Protein AF-Q5QPJ3-F1 (afdb_monomer_lite)

InterPro domains:
  IPR000407 Nucleoside phosphatase GDA1/CD39 [PF01150] (155-294)
  IPR000407 Nucleoside phosphatase GDA1/CD39 [PS01238] (171-186)
  IPR000407 Nucleoside phosphatase GDA1/CD39 [PTHR11782] (150-298)

Secondary structure (DSSP, 8-state):
--------TT--EEEEEE--SSS------------------S---SHHHHHHHHHHHHHHHHHHHTSS----------------------TTS-TTS-EEEEEEEEEEETTEEEEEEEEEEE-TTSPPEEEEEEEEEESS-GGGGTT-HHHHHHHHHTSSSB--TTSEEEPPHHHHHHHHHHHHHHHTSTTTSTT--PPPEEEE-SSEEEEEE---SHHHHHHSPTT-EEEEEETTEEEEEEEEEEET-SHHHHHHHHTT--TT-PPPTT--EEETTS-TT-EEEEEETTEEEEEEEPP-

GO terms:
  GO:0005794 Golgi apparatus (C, IDA)

Structure (mmCIF, N/CA/C/O backbone):
data_AF-Q5QPJ3-F1
#
_entry.id   AF-Q5QPJ3-F1
#
loop_
_atom_site.group_PDB
_atom_site.id
_atom_site.type_symbol
_atom_site.label_atom_id
_atom_site.label_alt_id
_atom_site.label_comp_id
_atom_site.label_asym_id
_atom_site.label_entity_id
_atom_site.label_seq_id
_atom_site.pdbx_PDB_ins_code
_atom_site.Cartn_x
_atom_site.Cartn_y
_atom_site.Cartn_z
_atom_site.occupancy
_atom_site.B_iso_or_equiv
_atom_site.auth_seq_id
_atom_site.auth_comp_id
_atom_site.auth_asym_id
_atom_site.auth_atom_id
_atom_site.pdbx_PDB_model_num
ATOM 1 N N . MET A 1 1 ? -17.142 -26.892 12.380 1.00 28.55 1 MET A N 1
ATOM 2 C CA . MET A 1 1 ? -15.729 -26.510 12.623 1.00 28.55 1 MET A CA 1
ATOM 3 C C . MET A 1 1 ? -15.623 -24.992 12.574 1.00 28.55 1 MET A C 1
ATOM 5 O O . MET A 1 1 ? -16.129 -24.413 11.621 1.00 28.55 1 MET A O 1
ATOM 9 N N . LYS A 1 2 ? -15.028 -24.341 13.583 1.00 25.59 2 LYS A N 1
ATOM 10 C CA . LYS A 1 2 ? -14.852 -22.877 13.586 1.00 25.59 2 LYS A CA 1
ATOM 11 C C . LYS A 1 2 ? -13.765 -22.505 12.569 1.00 25.59 2 LYS A C 1
ATOM 13 O O . LYS A 1 2 ? -12.600 -22.818 12.797 1.00 25.59 2 LYS A O 1
ATOM 18 N N . LYS A 1 3 ? -14.133 -21.873 11.448 1.00 26.33 3 LYS A N 1
ATOM 19 C CA . LYS A 1 3 ? -13.151 -21.277 10.528 1.00 26.33 3 LYS A CA 1
ATOM 20 C C . LYS A 1 3 ? -12.493 -20.101 11.251 1.00 26.33 3 LYS A C 1
ATOM 22 O O . LYS A 1 3 ? -13.186 -19.171 11.647 1.00 26.33 3 LYS A O 1
ATOM 27 N N . GLY A 1 4 ? -11.178 -20.163 11.449 1.00 22.69 4 GLY A N 1
ATOM 28 C CA . GLY A 1 4 ? -10.424 -19.047 12.012 1.00 22.69 4 GLY A CA 1
ATOM 29 C C . GLY A 1 4 ? -10.440 -17.879 11.034 1.00 22.69 4 GLY A C 1
ATOM 30 O O . GLY A 1 4 ? -9.836 -17.971 9.966 1.00 22.69 4 GLY A O 1
ATOM 31 N N . ILE A 1 5 ? -11.137 -16.801 11.387 1.00 25.36 5 ILE A N 1
ATOM 32 C CA . ILE A 1 5 ? -11.139 -15.571 10.599 1.00 25.36 5 ILE A CA 1
ATOM 33 C C . ILE A 1 5 ? -9.752 -14.944 10.760 1.00 25.36 5 ILE A C 1
ATOM 35 O O . ILE A 1 5 ? -9.391 -14.454 11.829 1.00 25.36 5 ILE A O 1
ATOM 39 N N . ARG A 1 6 ? -8.934 -15.012 9.707 1.00 27.89 6 ARG A N 1
ATOM 40 C CA . ARG A 1 6 ? -7.647 -14.314 9.655 1.00 27.89 6 ARG A CA 1
ATOM 41 C C . ARG A 1 6 ? -7.933 -12.858 9.286 1.00 27.89 6 ARG A C 1
ATOM 43 O O . ARG A 1 6 ? -8.021 -12.528 8.107 1.00 27.89 6 ARG A O 1
ATOM 50 N N . TYR A 1 7 ? -8.132 -12.025 10.307 1.00 35.50 7 TYR A N 1
ATOM 51 C CA . TYR A 1 7 ? -8.402 -10.588 10.187 1.00 35.50 7 TYR A CA 1
ATOM 52 C C . TYR A 1 7 ? -7.169 -9.822 9.679 1.00 35.50 7 TYR A C 1
ATOM 54 O O . TYR A 1 7 ? -6.486 -9.130 10.425 1.00 35.50 7 TYR A O 1
ATOM 62 N N . GLU A 1 8 ? -6.879 -9.950 8.388 1.00 34.31 8 GLU A N 1
ATOM 63 C CA . GLU A 1 8 ? -5.959 -9.067 7.676 1.00 34.31 8 GLU A CA 1
ATOM 64 C C . GLU A 1 8 ? -6.806 -7.964 7.027 1.00 34.31 8 GLU A C 1
ATOM 66 O O . GLU A 1 8 ? -7.357 -8.124 5.937 1.00 34.31 8 GLU A O 1
ATOM 71 N N . THR A 1 9 ? -6.993 -6.861 7.759 1.00 34.56 9 THR A N 1
ATOM 72 C CA . THR A 1 9 ? -8.007 -5.809 7.521 1.00 34.56 9 THR A CA 1
ATOM 73 C C . THR A 1 9 ? -7.768 -4.936 6.278 1.00 34.56 9 THR A C 1
ATOM 75 O O . THR A 1 9 ? -8.450 -3.934 6.070 1.00 34.56 9 THR A O 1
ATOM 78 N N . SER A 1 10 ? -6.845 -5.337 5.402 1.00 36.88 10 SER A N 1
ATOM 79 C CA . SER A 1 10 ? -6.668 -4.786 4.057 1.00 36.88 10 SER A CA 1
ATOM 80 C C . SER A 1 10 ? -6.069 -5.837 3.113 1.00 36.88 10 SER A C 1
ATOM 82 O O . SER A 1 10 ? -4.911 -5.741 2.714 1.00 36.88 10 SER A O 1
ATOM 84 N N . ARG A 1 11 ? -6.863 -6.844 2.713 1.00 42.09 11 ARG A N 1
ATOM 85 C CA . ARG A 1 11 ? -6.496 -7.777 1.628 1.00 42.09 11 ARG A CA 1
ATOM 86 C C . ARG A 1 11 ? -6.514 -7.080 0.258 1.00 42.09 11 ARG A C 1
ATOM 88 O O . ARG A 1 11 ? -7.378 -7.364 -0.570 1.00 42.09 11 ARG A O 1
ATOM 95 N N . LYS A 1 12 ? -5.559 -6.178 0.007 1.00 44.88 12 LYS A N 1
ATOM 96 C CA . LYS A 1 12 ? -5.298 -5.651 -1.339 1.00 44.88 12 LYS A CA 1
ATOM 97 C C . LYS A 1 12 ? -4.812 -6.804 -2.211 1.00 44.88 12 LYS A C 1
ATOM 99 O O . LYS A 1 12 ? -3.800 -7.434 -1.919 1.00 44.88 12 LYS A O 1
ATOM 104 N N . THR A 1 13 ? -5.548 -7.104 -3.274 1.00 39.06 13 THR A N 1
ATOM 105 C CA . THR A 1 13 ? -5.066 -8.015 -4.322 1.00 39.06 13 THR A CA 1
ATOM 106 C C . THR A 1 13 ? -4.608 -7.159 -5.489 1.00 39.06 13 THR A C 1
ATOM 108 O O . THR A 1 13 ? -5.408 -6.377 -6.011 1.00 39.06 13 THR A O 1
ATOM 111 N N . SER A 1 14 ? -3.339 -7.286 -5.871 1.00 41.09 14 SER A N 1
ATOM 112 C CA . SER A 1 14 ? -2.764 -6.545 -6.994 1.00 41.09 14 SER A CA 1
ATOM 113 C C . SER A 1 14 ? -2.614 -7.458 -8.198 1.00 41.09 14 SER A C 1
ATOM 115 O O . SER A 1 14 ? -2.175 -8.603 -8.067 1.00 41.09 14 SER A O 1
ATOM 117 N N . TYR A 1 15 ? -2.985 -6.936 -9.365 1.00 42.78 15 TYR A N 1
ATOM 118 C CA . TYR A 1 15 ? -3.008 -7.704 -10.605 1.00 42.78 15 TYR A CA 1
ATOM 119 C C . TYR A 1 15 ? -2.220 -6.981 -11.686 1.00 42.78 15 TYR A C 1
ATOM 121 O O . TYR A 1 15 ? -2.656 -5.904 -12.078 1.00 42.78 15 TYR A O 1
ATOM 129 N N . ILE A 1 16 ? -1.096 -7.531 -12.154 1.00 43.94 16 ILE A N 1
ATOM 130 C CA . ILE A 1 16 ? -0.209 -6.854 -13.118 1.00 43.94 16 ILE A CA 1
ATOM 131 C C . ILE A 1 16 ? -0.271 -7.536 -14.487 1.00 43.94 16 ILE A C 1
ATOM 133 O O . ILE A 1 16 ? -0.007 -8.734 -14.607 1.00 43.94 16 ILE A O 1
ATOM 137 N N . PHE A 1 17 ? -0.542 -6.738 -15.520 1.00 39.72 17 PHE A N 1
ATOM 138 C CA . PHE A 1 17 ? -0.530 -7.141 -16.927 1.00 39.72 17 PHE A CA 1
ATOM 139 C C . PHE A 1 17 ? 0.409 -6.265 -17.734 1.00 39.72 17 PHE A C 1
ATOM 141 O O . PHE A 1 17 ? 0.575 -5.085 -17.429 1.00 39.72 17 PHE A O 1
ATOM 148 N N . GLN A 1 18 ? 0.935 -6.820 -18.819 1.00 36.38 18 GLN A N 1
ATOM 149 C CA . GLN A 1 18 ? 1.613 -6.064 -19.867 1.00 36.38 18 GLN A CA 1
ATOM 150 C C . GLN A 1 18 ? 0.909 -6.336 -21.205 1.00 36.38 18 GLN A C 1
ATOM 152 O O . GLN A 1 18 ? 0.266 -7.374 -21.373 1.00 36.38 18 GLN A O 1
ATOM 157 N N . GLN A 1 19 ? 1.005 -5.426 -22.172 1.00 30.09 19 GLN A N 1
ATOM 158 C CA . GLN A 1 19 ? 0.588 -5.717 -23.549 1.00 30.09 19 GLN A CA 1
ATOM 159 C C . GLN A 1 19 ? 1.823 -6.091 -24.390 1.00 30.09 19 GLN A C 1
ATOM 161 O O . GLN A 1 19 ? 2.829 -5.382 -24.308 1.00 30.09 19 GLN A O 1
ATOM 166 N N . PRO A 1 20 ? 1.809 -7.193 -25.167 1.00 31.84 20 PRO A N 1
ATOM 167 C CA . PRO A 1 20 ? 2.965 -7.591 -25.963 1.00 31.84 20 PRO A CA 1
ATOM 168 C C . PRO A 1 20 ? 3.043 -6.792 -27.273 1.00 31.84 20 PRO A C 1
ATOM 170 O O . PRO A 1 20 ? 2.119 -6.825 -28.079 1.00 31.84 20 PRO A O 1
ATOM 173 N N . GLN A 1 21 ? 4.180 -6.133 -27.510 1.00 34.22 21 GLN A N 1
ATOM 174 C CA . GLN A 1 21 ? 4.561 -5.505 -28.789 1.00 34.22 21 GLN A CA 1
ATOM 175 C C . GLN A 1 21 ? 5.997 -5.929 -29.185 1.00 34.22 21 GLN A C 1
ATOM 177 O O . GLN A 1 21 ? 6.816 -5.104 -29.568 1.00 34.22 21 GLN A O 1
ATOM 182 N N . HIS A 1 22 ? 6.268 -7.242 -29.076 1.00 30.05 22 HIS A N 1
ATOM 183 C CA . HIS A 1 22 ? 7.507 -8.006 -29.366 1.00 30.05 22 HIS A CA 1
ATOM 184 C C . HIS A 1 22 ? 8.416 -8.392 -28.176 1.00 30.05 22 HIS A C 1
ATOM 186 O O . HIS A 1 22 ? 8.927 -7.556 -27.441 1.00 30.05 22 HIS A O 1
ATOM 192 N N . GLY A 1 23 ? 8.726 -9.697 -28.098 1.00 31.27 23 GLY A N 1
ATOM 193 C CA . GLY A 1 23 ? 9.858 -10.264 -27.346 1.00 31.27 23 GLY A CA 1
ATOM 194 C C . GLY A 1 23 ? 9.661 -10.453 -25.825 1.00 31.27 23 GLY A C 1
ATOM 195 O O . GLY A 1 23 ? 9.056 -9.613 -25.161 1.00 31.27 23 GLY A O 1
ATOM 196 N N . PRO A 1 24 ? 10.191 -11.538 -25.220 1.00 26.45 24 PRO A N 1
ATOM 197 C CA . PRO A 1 24 ? 10.082 -11.774 -23.780 1.00 26.45 24 PRO A CA 1
ATOM 198 C C . PRO A 1 24 ? 11.148 -10.996 -22.986 1.00 26.45 24 PRO A C 1
ATOM 200 O O . PRO A 1 24 ? 12.204 -11.531 -22.643 1.00 26.45 24 PRO A O 1
ATOM 203 N N . TRP A 1 25 ? 10.864 -9.743 -22.621 1.00 34.91 25 TRP A N 1
ATOM 204 C CA . TRP A 1 25 ? 11.728 -8.973 -21.717 1.00 34.91 25 TRP A CA 1
ATOM 205 C C . TRP A 1 25 ? 11.334 -9.141 -20.247 1.00 34.91 25 TRP A C 1
ATOM 207 O O . TRP A 1 25 ? 10.369 -8.556 -19.760 1.00 34.91 25 TRP A O 1
ATOM 217 N N . GLN A 1 26 ? 12.139 -9.901 -19.496 1.00 29.08 26 GLN A N 1
ATOM 218 C CA . GLN A 1 26 ? 11.985 -10.017 -18.045 1.00 29.08 26 GLN A CA 1
ATOM 219 C C . GLN A 1 26 ? 12.433 -8.746 -17.303 1.00 29.08 26 GLN A C 1
ATOM 221 O O . GLN A 1 26 ? 13.481 -8.737 -16.652 1.00 29.08 26 GLN A O 1
ATOM 226 N N . THR A 1 27 ? 11.565 -7.736 -17.227 1.00 36.12 27 THR A N 1
ATOM 227 C CA . THR A 1 27 ? 11.587 -6.770 -16.106 1.00 36.12 27 THR A CA 1
ATOM 228 C C . THR A 1 27 ? 10.942 -7.401 -14.860 1.00 36.12 27 THR A C 1
ATOM 230 O O . THR A 1 27 ? 10.118 -6.800 -14.178 1.00 36.12 27 THR A O 1
ATOM 233 N N . ARG A 1 28 ? 11.283 -8.665 -14.565 1.00 34.31 28 ARG A N 1
ATOM 234 C CA . ARG A 1 28 ? 10.755 -9.387 -13.403 1.00 34.31 28 ARG A CA 1
ATOM 235 C C . ARG A 1 28 ? 11.351 -8.753 -12.150 1.00 34.31 28 ARG A C 1
ATOM 237 O O . ARG A 1 28 ? 12.555 -8.900 -11.920 1.00 34.31 28 ARG A O 1
ATOM 244 N N . MET A 1 29 ? 10.514 -8.111 -11.331 1.00 37.91 29 MET A N 1
ATOM 245 C CA . MET A 1 29 ? 10.867 -7.738 -9.960 1.00 37.91 29 MET A CA 1
ATOM 246 C C . MET A 1 29 ? 11.206 -9.011 -9.181 1.00 37.91 29 MET A C 1
ATOM 248 O O . MET A 1 29 ? 10.343 -9.696 -8.643 1.00 37.91 29 MET A O 1
ATOM 252 N N . ARG A 1 30 ? 12.490 -9.371 -9.161 1.00 39.78 30 ARG A N 1
ATOM 253 C CA . ARG A 1 30 ? 12.986 -10.505 -8.386 1.00 39.78 30 ARG A CA 1
ATOM 254 C C . ARG A 1 30 ? 13.315 -10.024 -6.982 1.00 39.78 30 ARG A C 1
ATOM 256 O O . ARG A 1 30 ? 14.397 -9.488 -6.751 1.00 39.78 30 ARG A O 1
ATOM 263 N N . LYS A 1 31 ? 12.376 -10.250 -6.059 1.00 38.69 31 LYS A N 1
ATOM 264 C CA . LYS A 1 31 ? 12.645 -10.273 -4.618 1.00 38.69 31 LYS A CA 1
ATOM 265 C C . LYS A 1 31 ? 13.717 -11.337 -4.381 1.00 38.69 31 LYS A C 1
ATOM 267 O O . LYS A 1 31 ? 13.506 -12.509 -4.694 1.00 38.69 31 LYS A O 1
ATOM 272 N N . ILE A 1 32 ? 14.897 -10.926 -3.922 1.00 42.78 32 ILE A N 1
ATOM 273 C CA . ILE A 1 32 ? 15.991 -11.868 -3.658 1.00 42.78 32 ILE A CA 1
ATOM 274 C C . ILE A 1 32 ? 15.666 -12.563 -2.334 1.00 42.78 32 ILE A C 1
ATOM 276 O O . ILE A 1 32 ? 15.700 -11.940 -1.276 1.00 42.78 32 ILE A O 1
ATOM 280 N N . SER A 1 33 ? 15.292 -13.842 -2.403 1.00 29.91 33 SER A N 1
ATOM 281 C CA . SER A 1 33 ? 14.897 -14.617 -1.226 1.00 29.91 33 SER A CA 1
ATOM 282 C C . SER A 1 33 ? 16.107 -14.941 -0.347 1.00 29.91 33 SER A C 1
ATOM 284 O O . SER A 1 33 ? 16.934 -15.775 -0.711 1.00 29.91 33 SER A O 1
ATOM 286 N N . ASN A 1 34 ? 16.178 -14.331 0.837 1.00 37.31 34 ASN A N 1
ATOM 287 C CA . ASN A 1 34 ? 17.165 -14.656 1.869 1.00 37.31 34 ASN A CA 1
ATOM 288 C C . ASN A 1 34 ? 16.650 -15.769 2.799 1.00 37.31 34 ASN A C 1
ATOM 290 O O . ASN A 1 34 ? 16.397 -15.546 3.982 1.00 37.31 34 ASN A O 1
ATOM 294 N N . HIS A 1 35 ? 16.540 -16.992 2.276 1.00 36.25 35 HIS A N 1
ATOM 295 C CA . HIS A 1 35 ? 16.453 -18.195 3.108 1.00 36.25 35 HIS A CA 1
ATOM 296 C C . HIS A 1 35 ? 17.823 -18.874 3.159 1.00 36.25 35 HIS A C 1
ATOM 298 O O . HIS A 1 35 ? 18.210 -19.590 2.242 1.00 36.25 35 HIS A O 1
ATOM 304 N N . GLY A 1 36 ? 18.563 -18.631 4.244 1.00 30.77 36 GLY A N 1
ATOM 305 C CA . GLY A 1 36 ? 19.912 -19.162 4.425 1.00 30.77 36 GLY A CA 1
ATOM 306 C C . GLY A 1 36 ? 20.384 -19.094 5.874 1.00 30.77 36 GLY A C 1
ATOM 307 O O . GLY A 1 36 ? 21.181 -18.231 6.228 1.00 30.77 36 GLY A O 1
ATOM 308 N N . SER A 1 37 ? 19.927 -20.028 6.714 1.00 32.34 37 SER A N 1
ATOM 309 C CA . SER A 1 37 ? 20.599 -20.301 7.991 1.00 32.34 37 SER A CA 1
ATOM 310 C C . SER A 1 37 ? 21.857 -21.127 7.708 1.00 32.34 37 SER A C 1
ATOM 312 O O . SER A 1 37 ? 21.818 -22.355 7.653 1.00 32.34 37 SER A O 1
ATOM 314 N N . LEU A 1 38 ? 22.979 -20.445 7.468 1.00 32.50 38 LEU A N 1
ATOM 315 C CA . LEU A 1 38 ? 24.275 -21.084 7.240 1.00 32.50 38 LEU A CA 1
ATOM 316 C C . LEU A 1 38 ? 24.863 -21.597 8.563 1.00 32.50 38 LEU A C 1
ATOM 318 O O . LEU A 1 38 ? 25.651 -20.923 9.225 1.00 32.50 38 LEU A O 1
ATOM 322 N N . ARG A 1 39 ? 24.509 -22.832 8.935 1.00 40.88 39 ARG A N 1
ATOM 323 C CA . ARG A 1 39 ? 25.273 -23.608 9.923 1.00 40.88 39 ARG A CA 1
ATOM 324 C C . ARG A 1 39 ? 26.558 -24.122 9.270 1.00 40.88 39 ARG A C 1
ATOM 326 O O . ARG A 1 39 ? 26.571 -25.197 8.679 1.00 40.88 39 ARG A O 1
ATOM 333 N N . VAL A 1 40 ? 27.640 -23.354 9.377 1.00 36.47 40 VAL A N 1
ATOM 334 C CA . VAL A 1 40 ? 28.967 -23.781 8.910 1.00 36.47 40 VAL A CA 1
ATOM 335 C C . VAL A 1 40 ? 29.563 -24.778 9.908 1.00 36.47 40 VAL A C 1
ATOM 337 O O . VAL A 1 40 ? 29.968 -24.405 11.009 1.00 36.47 40 VAL A O 1
ATOM 340 N N . ALA A 1 41 ? 29.630 -26.053 9.523 1.00 35.22 41 ALA A N 1
ATOM 341 C CA . ALA A 1 41 ? 30.375 -27.064 10.267 1.00 35.22 41 ALA A CA 1
ATOM 342 C C . ALA A 1 41 ? 31.890 -26.817 10.126 1.00 35.22 41 ALA A C 1
ATOM 344 O O . ALA A 1 41 ? 32.409 -26.687 9.018 1.00 35.22 41 ALA A O 1
ATOM 345 N N . LYS A 1 42 ? 32.614 -26.759 11.251 1.00 48.16 42 LYS A N 1
ATOM 346 C CA . LYS A 1 42 ? 34.061 -26.476 11.298 1.00 48.16 42 LYS A CA 1
ATOM 347 C C . LYS A 1 42 ? 34.931 -27.694 10.925 1.00 48.16 42 LYS A C 1
ATOM 349 O O . LYS A 1 42 ? 35.716 -28.143 11.751 1.00 48.16 42 LYS A O 1
ATOM 354 N N . VAL A 1 43 ? 34.843 -28.211 9.696 1.00 52.81 43 VAL A N 1
ATOM 355 C CA . VAL A 1 43 ? 35.842 -29.159 9.151 1.00 52.81 43 VAL A CA 1
ATOM 356 C C . VAL A 1 43 ? 36.027 -28.942 7.642 1.00 52.81 43 VAL A C 1
ATOM 358 O O . VAL A 1 43 ? 35.213 -29.436 6.873 1.00 52.81 43 VAL A O 1
ATOM 361 N N . ALA A 1 44 ? 37.080 -28.205 7.245 1.00 51.09 44 ALA A N 1
ATOM 362 C CA . ALA A 1 44 ? 37.798 -28.261 5.945 1.00 51.09 44 ALA A CA 1
ATOM 363 C C . ALA A 1 44 ? 38.579 -26.951 5.659 1.00 51.09 44 ALA A C 1
ATOM 365 O O . ALA A 1 44 ? 38.239 -26.212 4.738 1.00 51.09 44 ALA A O 1
ATOM 366 N N . TYR A 1 45 ? 39.631 -26.641 6.433 1.00 49.53 45 TYR A N 1
ATOM 367 C CA . TYR A 1 45 ? 40.447 -25.421 6.229 1.00 49.53 45 TYR A CA 1
ATOM 368 C C . TYR A 1 45 ? 41.930 -25.594 5.798 1.00 49.53 45 TYR A C 1
ATOM 370 O O . TYR A 1 45 ? 42.679 -24.630 5.920 1.00 49.53 45 TYR A O 1
ATOM 378 N N . PRO A 1 46 ? 42.396 -26.741 5.247 1.00 49.88 46 PRO A N 1
ATOM 379 C CA . PRO A 1 46 ? 43.682 -26.748 4.527 1.00 49.88 46 PRO A CA 1
ATOM 380 C C . PRO A 1 46 ? 43.581 -26.993 3.007 1.00 49.88 46 PRO A C 1
ATOM 382 O O . PRO A 1 46 ? 44.478 -26.588 2.277 1.00 49.88 46 PRO A O 1
ATOM 385 N N . LEU A 1 47 ? 42.504 -27.601 2.490 1.00 53.25 47 LEU A N 1
ATOM 386 C CA . LEU A 1 47 ? 4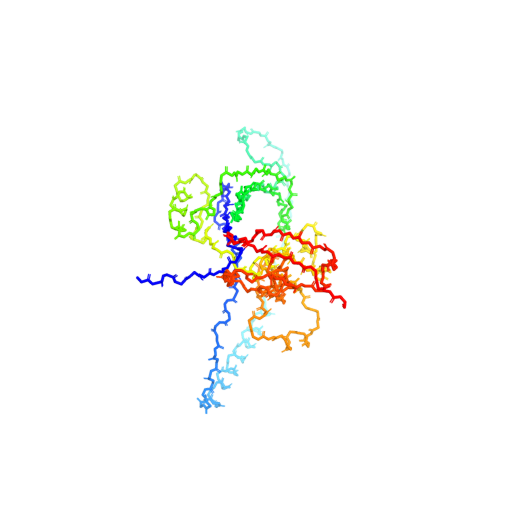2.444 -28.021 1.074 1.00 53.25 47 LEU A CA 1
ATOM 387 C C . LEU A 1 47 ? 42.049 -26.904 0.087 1.00 53.25 47 LEU A C 1
ATOM 389 O O . LEU A 1 47 ? 42.561 -26.861 -1.030 1.00 53.25 47 LEU A O 1
ATOM 393 N N . GLY A 1 48 ? 41.171 -25.974 0.481 1.00 53.44 48 GLY A N 1
ATOM 394 C CA . GLY A 1 48 ? 40.684 -24.919 -0.423 1.00 53.44 48 GLY A CA 1
ATOM 395 C C . GLY A 1 48 ? 41.740 -23.874 -0.808 1.00 53.44 48 GLY A C 1
ATOM 396 O O . GLY A 1 48 ? 41.689 -23.310 -1.901 1.00 53.44 48 GLY A O 1
ATOM 397 N N . LEU A 1 49 ? 42.725 -23.638 0.064 1.00 58.12 49 LEU A N 1
ATOM 398 C CA . LEU A 1 49 ? 43.723 -22.580 -0.117 1.00 58.12 49 LEU A CA 1
ATOM 399 C C . LEU A 1 49 ? 44.742 -22.947 -1.215 1.00 58.12 49 LEU A C 1
ATOM 401 O O . LEU A 1 49 ? 45.094 -22.102 -2.036 1.00 58.12 49 LEU A O 1
ATOM 405 N N . CYS A 1 50 ? 45.120 -24.225 -1.316 1.00 59.91 50 CYS A N 1
ATOM 406 C CA . CYS A 1 50 ? 45.985 -24.733 -2.386 1.00 59.91 50 CYS A CA 1
ATOM 407 C C . CYS A 1 50 ? 45.329 -24.632 -3.775 1.00 59.91 50 CYS A C 1
ATOM 409 O O . CYS A 1 50 ? 45.987 -24.232 -4.736 1.00 59.91 50 CYS A O 1
ATOM 411 N N . VAL A 1 51 ? 44.028 -24.935 -3.882 1.00 71.75 51 VAL A N 1
ATOM 412 C CA . VAL A 1 51 ? 43.271 -24.826 -5.145 1.00 71.75 51 VAL A CA 1
ATOM 413 C C . VAL A 1 51 ? 43.160 -23.364 -5.592 1.00 71.75 51 VAL A C 1
ATOM 415 O O . VAL A 1 51 ? 43.401 -23.058 -6.760 1.00 71.75 51 VAL A O 1
ATOM 418 N N . GLY A 1 52 ? 42.871 -22.445 -4.662 1.00 70.50 52 GLY A N 1
ATOM 419 C CA . GLY A 1 52 ? 42.806 -21.009 -4.949 1.00 70.50 52 GLY A CA 1
ATOM 420 C C . GLY A 1 52 ? 44.127 -20.438 -5.480 1.00 70.50 52 GLY A C 1
ATOM 421 O O . GLY A 1 52 ? 44.126 -19.711 -6.474 1.00 70.50 52 GLY A O 1
ATOM 422 N N . VAL A 1 53 ? 45.262 -20.820 -4.881 1.00 77.25 53 VAL A N 1
ATOM 423 C CA . VAL A 1 53 ? 46.594 -20.392 -5.345 1.00 77.25 53 VAL A CA 1
ATOM 424 C C . VAL A 1 53 ? 46.915 -20.952 -6.736 1.00 77.25 53 VAL A C 1
ATOM 426 O O . VAL A 1 53 ? 47.414 -20.209 -7.580 1.00 77.25 53 VAL A O 1
ATOM 429 N N . PHE A 1 54 ? 46.580 -22.215 -7.027 1.00 78.94 54 PHE A N 1
ATOM 430 C CA . PHE A 1 54 ? 46.792 -22.792 -8.362 1.00 78.94 54 PHE A CA 1
ATOM 431 C C . PHE A 1 54 ? 45.991 -22.070 -9.454 1.00 78.94 54 PHE A C 1
ATOM 433 O O . PHE A 1 54 ? 46.551 -21.740 -10.501 1.00 78.94 54 PHE A O 1
ATOM 440 N N . ILE A 1 55 ? 44.713 -21.763 -9.201 1.00 77.94 55 ILE A N 1
ATOM 441 C CA . ILE A 1 55 ? 43.869 -21.005 -10.139 1.00 77.94 55 ILE A CA 1
ATOM 442 C C . ILE A 1 55 ? 44.423 -19.585 -10.339 1.00 77.94 55 ILE A C 1
ATOM 444 O O . ILE A 1 55 ? 44.506 -19.113 -11.473 1.00 77.94 55 ILE A O 1
ATOM 448 N N . TYR A 1 56 ? 44.873 -18.920 -9.271 1.00 76.31 56 TYR A N 1
ATOM 449 C CA . TYR A 1 56 ? 45.447 -17.573 -9.347 1.00 76.31 56 TYR A CA 1
ATOM 450 C C . TYR A 1 56 ? 46.774 -17.527 -10.131 1.00 76.31 56 TYR A C 1
ATOM 452 O O . TYR A 1 56 ? 46.979 -16.644 -10.965 1.00 76.31 56 TYR A O 1
ATOM 460 N N . VAL A 1 57 ? 47.659 -18.511 -9.938 1.00 79.12 57 VAL A N 1
ATOM 461 C CA . VAL A 1 57 ? 48.915 -18.625 -10.702 1.00 79.12 57 VAL A CA 1
ATOM 462 C C . VAL A 1 57 ? 48.647 -18.966 -12.173 1.00 79.12 57 VAL A C 1
ATOM 464 O O . VAL A 1 57 ? 49.303 -18.405 -13.055 1.00 79.12 57 VAL A O 1
ATOM 467 N N . ALA A 1 58 ? 47.667 -19.828 -12.462 1.00 75.25 58 ALA A N 1
ATOM 468 C CA . ALA A 1 58 ? 47.236 -20.113 -13.831 1.00 75.25 58 ALA A CA 1
ATOM 469 C C . ALA A 1 58 ? 46.669 -18.857 -14.520 1.00 75.25 58 ALA A C 1
ATOM 471 O O . ALA A 1 58 ? 47.056 -18.555 -15.647 1.00 75.25 58 ALA A O 1
ATOM 472 N N . TYR A 1 59 ? 45.841 -18.077 -13.818 1.00 77.50 59 TYR A N 1
ATOM 473 C CA . TYR A 1 59 ? 45.298 -16.802 -14.293 1.00 77.50 59 TYR A CA 1
ATOM 474 C C . TYR A 1 59 ? 46.399 -15.776 -14.618 1.00 77.50 59 TYR A C 1
ATOM 476 O O . TYR A 1 59 ? 46.382 -15.179 -15.694 1.00 77.50 59 TYR A O 1
ATOM 484 N N . ILE A 1 60 ? 47.408 -15.619 -13.748 1.00 76.88 60 ILE A N 1
ATOM 485 C CA . ILE A 1 60 ? 48.553 -14.726 -14.011 1.00 76.88 60 ILE A CA 1
ATOM 486 C C . ILE A 1 60 ? 49.369 -15.194 -15.226 1.00 76.88 60 ILE A C 1
ATOM 488 O O . ILE A 1 60 ? 49.772 -14.362 -16.042 1.00 76.88 60 ILE A O 1
ATOM 492 N N . LYS A 1 61 ? 49.609 -16.505 -15.380 1.00 65.94 61 LYS A N 1
ATOM 493 C CA . LYS A 1 61 ? 50.313 -17.039 -16.560 1.00 65.94 61 LYS A CA 1
ATOM 494 C C . LYS A 1 61 ? 49.512 -16.833 -17.849 1.00 65.94 61 LYS A C 1
ATOM 496 O O . LYS A 1 61 ? 50.099 -16.428 -18.847 1.00 65.94 61 LYS A O 1
ATOM 501 N N . TRP A 1 62 ? 48.196 -17.040 -17.812 1.00 63.12 62 TRP A N 1
ATOM 502 C CA . TRP A 1 62 ? 47.300 -16.804 -18.947 1.00 63.12 62 TRP A CA 1
ATOM 503 C C . TRP A 1 62 ? 47.313 -15.331 -19.378 1.00 63.12 62 TRP A C 1
ATOM 505 O O . TRP A 1 62 ? 47.609 -15.028 -20.531 1.00 63.12 62 TRP A O 1
ATOM 515 N N . HIS A 1 63 ? 47.112 -14.398 -18.442 1.00 56.03 63 HIS A N 1
ATOM 516 C CA . HIS A 1 63 ? 47.066 -12.967 -18.760 1.00 56.03 63 HIS A CA 1
ATOM 517 C C . HIS A 1 63 ? 48.422 -12.339 -19.113 1.00 56.03 63 HIS A C 1
ATOM 519 O O . HIS A 1 63 ? 48.442 -11.304 -19.778 1.00 56.03 63 HIS A O 1
ATOM 525 N N . ARG A 1 64 ? 49.557 -12.955 -18.750 1.00 48.97 64 ARG A N 1
ATOM 526 C CA . ARG A 1 64 ? 50.873 -12.550 -19.283 1.00 48.97 64 ARG A CA 1
ATOM 527 C C . ARG A 1 64 ? 51.151 -13.063 -20.700 1.00 48.97 64 ARG A C 1
ATOM 529 O O . ARG A 1 64 ? 51.995 -12.482 -21.371 1.00 48.97 64 ARG A O 1
ATOM 536 N N . ALA A 1 65 ? 50.448 -14.094 -21.173 1.00 48.44 65 ALA A N 1
ATOM 537 C CA . ALA A 1 65 ? 50.632 -14.644 -22.520 1.00 48.44 65 ALA A CA 1
ATOM 538 C C . ALA A 1 65 ? 49.836 -13.899 -23.614 1.00 48.44 65 ALA A C 1
ATOM 540 O O . ALA A 1 65 ? 50.120 -14.068 -24.795 1.00 48.44 65 ALA A O 1
ATOM 541 N N . THR A 1 66 ? 48.856 -13.061 -23.252 1.00 48.38 66 THR A N 1
ATOM 542 C CA . THR A 1 66 ? 47.968 -12.362 -24.212 1.00 48.38 66 THR A CA 1
ATOM 543 C C . THR A 1 66 ? 48.397 -10.919 -24.533 1.00 48.38 66 THR A C 1
ATOM 545 O O . THR A 1 66 ? 47.647 -10.176 -25.157 1.00 48.38 66 THR A O 1
ATOM 548 N N . ALA A 1 67 ? 49.591 -10.491 -24.109 1.00 40.31 67 ALA A N 1
ATOM 549 C CA . ALA A 1 67 ? 50.042 -9.094 -24.187 1.00 40.31 67 ALA A CA 1
ATOM 550 C C . ALA A 1 67 ? 51.027 -8.795 -25.342 1.00 40.31 67 ALA A C 1
ATOM 552 O O . ALA A 1 67 ? 51.726 -7.784 -25.303 1.00 40.31 67 ALA A O 1
ATOM 553 N N . THR A 1 68 ? 51.135 -9.665 -26.356 1.00 39.62 68 THR A N 1
ATOM 554 C CA . THR A 1 68 ? 52.179 -9.552 -27.403 1.00 39.62 68 THR A CA 1
ATOM 555 C C . THR A 1 68 ? 51.678 -9.847 -28.825 1.00 39.62 68 THR A C 1
ATOM 557 O O . THR A 1 68 ? 52.367 -10.485 -29.612 1.00 39.62 68 THR A O 1
ATOM 560 N N . GLN A 1 69 ? 50.487 -9.357 -29.185 1.00 36.66 69 GLN A N 1
ATOM 561 C CA . GLN A 1 69 ? 50.023 -9.299 -30.584 1.00 36.66 69 GLN A CA 1
ATOM 562 C C . GLN A 1 69 ? 49.194 -8.028 -30.842 1.00 36.66 69 GLN A C 1
ATOM 564 O O . GLN A 1 69 ? 47.970 -8.056 -30.922 1.00 36.66 69 GLN A O 1
ATOM 569 N N . ALA A 1 70 ? 49.884 -6.889 -30.946 1.00 37.88 70 ALA A N 1
ATOM 570 C CA . ALA A 1 70 ? 49.291 -5.609 -31.344 1.00 37.88 70 ALA A CA 1
ATOM 571 C C . ALA A 1 70 ? 50.334 -4.668 -31.984 1.00 37.88 70 ALA A C 1
ATOM 573 O O . ALA A 1 70 ? 50.519 -3.549 -31.517 1.00 37.88 70 ALA A O 1
ATOM 574 N N . PHE A 1 71 ? 51.047 -5.117 -33.026 1.00 28.20 71 PHE A N 1
ATOM 575 C CA . PHE A 1 71 ? 51.934 -4.259 -33.832 1.00 28.20 71 PHE A CA 1
ATOM 576 C C . PHE A 1 71 ? 52.089 -4.796 -35.269 1.00 28.20 71 PHE A C 1
ATOM 578 O O . PHE A 1 71 ? 52.414 -5.969 -35.431 1.00 28.20 71 PHE A O 1
ATOM 585 N N . PHE A 1 72 ? 51.913 -3.909 -36.270 1.00 26.19 72 PHE A N 1
ATOM 586 C CA . PHE A 1 72 ? 51.915 -4.156 -37.737 1.00 26.19 72 PHE A CA 1
ATOM 587 C C . PHE A 1 72 ? 50.759 -5.076 -38.230 1.00 26.19 72 PHE A C 1
ATOM 589 O O . PHE A 1 72 ? 50.430 -6.048 -37.567 1.00 26.19 72 PHE A O 1
ATOM 596 N N . SER A 1 73 ? 50.059 -4.889 -39.364 1.00 26.11 73 SER A N 1
ATOM 597 C CA . SER A 1 73 ? 50.126 -3.959 -40.520 1.00 26.11 73 SER A CA 1
ATOM 598 C C . SER A 1 73 ? 48.813 -4.123 -41.366 1.00 26.11 73 SER A C 1
ATOM 600 O O . SER A 1 73 ? 48.138 -5.128 -41.169 1.00 26.11 73 SER A O 1
ATOM 602 N N . ILE A 1 74 ? 48.344 -3.287 -42.320 1.00 29.81 74 ILE A N 1
ATOM 603 C CA . ILE A 1 74 ? 48.844 -2.034 -42.939 1.00 29.81 74 ILE A CA 1
ATOM 604 C C . ILE A 1 74 ? 47.670 -1.135 -43.489 1.00 29.81 74 ILE A C 1
ATOM 606 O O . ILE A 1 74 ? 46.652 -0.992 -42.823 1.00 29.81 74 ILE A O 1
ATOM 610 N N . THR A 1 75 ? 47.818 -0.482 -44.654 1.00 26.98 75 THR A N 1
ATOM 611 C CA . THR A 1 75 ? 46.918 0.452 -45.401 1.00 26.98 75 THR A CA 1
ATOM 612 C C . THR A 1 75 ? 45.684 -0.213 -46.079 1.00 26.98 75 THR A C 1
ATOM 614 O O . THR A 1 75 ? 45.641 -1.432 -46.179 1.00 26.98 75 THR A O 1
ATOM 617 N N . ARG A 1 76 ? 44.634 0.473 -46.592 1.00 28.16 76 ARG A N 1
ATOM 618 C CA . ARG A 1 76 ? 44.578 1.630 -47.534 1.00 28.16 76 ARG A CA 1
ATOM 619 C C . ARG A 1 76 ? 43.156 2.249 -47.617 1.00 28.16 76 ARG A C 1
ATOM 621 O O . ARG A 1 76 ? 42.190 1.610 -47.223 1.00 28.16 76 ARG A O 1
ATOM 628 N N . ALA A 1 77 ? 43.028 3.477 -48.138 1.00 26.53 77 ALA A N 1
ATOM 629 C CA . ALA A 1 77 ? 41.790 4.281 -48.142 1.00 26.53 77 ALA A CA 1
ATOM 630 C C . ALA A 1 77 ? 41.086 4.428 -49.519 1.00 26.53 77 ALA A C 1
ATOM 632 O O . ALA A 1 77 ? 41.657 4.050 -50.544 1.00 26.53 77 ALA A O 1
ATOM 633 N N . ALA A 1 78 ? 39.934 5.132 -49.496 1.00 29.53 78 ALA A N 1
ATOM 634 C CA . ALA A 1 78 ? 39.205 5.826 -50.589 1.00 29.53 78 ALA A CA 1
ATOM 635 C C . ALA A 1 78 ? 37.883 5.146 -51.090 1.00 29.53 78 ALA A C 1
ATOM 637 O O . ALA A 1 78 ? 37.577 4.044 -50.643 1.00 29.53 78 ALA A O 1
ATOM 638 N N . PRO A 1 79 ? 36.982 5.849 -51.825 1.00 38.91 79 PRO A N 1
ATOM 639 C CA . PRO A 1 79 ? 35.745 6.352 -51.199 1.00 38.91 79 PRO A CA 1
ATOM 640 C C . PRO A 1 79 ? 34.447 6.096 -52.007 1.00 38.91 79 PRO A C 1
ATOM 642 O O . PRO A 1 79 ? 34.488 5.700 -53.168 1.00 38.91 79 PRO A O 1
ATOM 645 N N . GLY A 1 80 ? 33.275 6.424 -51.443 1.00 27.50 80 GLY A N 1
ATOM 646 C CA . GLY A 1 80 ? 32.042 6.511 -52.240 1.00 27.50 80 GLY A CA 1
ATOM 647 C C . GLY A 1 80 ? 30.742 6.612 -51.444 1.00 27.50 80 GLY A C 1
ATOM 648 O O . GLY A 1 80 ? 30.245 5.613 -50.937 1.00 27.50 80 GLY A O 1
ATOM 649 N N . ALA A 1 81 ? 30.140 7.802 -51.407 1.00 29.95 81 ALA A N 1
ATOM 650 C CA . ALA A 1 81 ? 28.731 7.964 -51.053 1.00 29.95 81 ALA A CA 1
ATOM 651 C C . ALA A 1 81 ? 27.870 7.898 -52.325 1.00 29.95 81 ALA A C 1
ATOM 653 O O . ALA A 1 81 ? 28.206 8.546 -53.319 1.00 29.95 81 ALA A O 1
ATOM 654 N N . ARG A 1 82 ? 26.732 7.191 -52.292 1.00 26.20 82 ARG A N 1
ATOM 655 C CA . ARG A 1 82 ? 25.631 7.419 -53.242 1.00 26.20 82 ARG A CA 1
ATOM 656 C C . ARG A 1 82 ? 24.262 7.157 -52.619 1.00 26.20 82 ARG A C 1
ATOM 658 O O . ARG A 1 82 ? 24.100 6.314 -51.745 1.00 26.20 82 ARG A O 1
ATOM 665 N N . TRP A 1 83 ? 23.316 7.964 -53.079 1.00 24.36 83 TRP A N 1
ATOM 666 C CA . TRP A 1 83 ? 21.947 8.117 -52.595 1.00 24.36 83 TRP A CA 1
ATOM 667 C C . TRP A 1 83 ? 21.010 7.064 -53.204 1.00 24.36 83 TRP A C 1
ATOM 669 O O . TRP A 1 83 ? 21.228 6.648 -54.341 1.00 24.36 83 TRP A O 1
ATOM 679 N N . GLY A 1 84 ? 19.948 6.676 -52.490 1.00 26.69 84 GLY A N 1
ATOM 680 C CA . GLY A 1 84 ? 18.966 5.713 -53.002 1.00 26.69 84 GLY A CA 1
ATOM 681 C C . GLY A 1 84 ? 17.920 5.258 -51.980 1.00 26.69 84 GLY A C 1
ATOM 682 O O . GLY A 1 84 ? 17.928 4.102 -51.571 1.00 26.69 84 GLY A O 1
ATOM 683 N N . GLN A 1 85 ? 17.008 6.148 -51.576 1.00 29.28 85 GLN A N 1
ATOM 684 C CA . GLN A 1 85 ? 15.759 5.743 -50.917 1.00 29.28 85 GLN A CA 1
ATOM 685 C C . GLN A 1 85 ? 14.648 5.567 -51.962 1.00 29.28 85 GLN A C 1
ATOM 687 O O . GLN A 1 85 ? 14.434 6.476 -52.755 1.00 29.28 85 GLN A O 1
ATOM 692 N N . GLN A 1 86 ? 13.911 4.453 -51.909 1.00 31.78 86 GLN A N 1
ATOM 693 C CA . GLN A 1 86 ? 12.486 4.406 -51.524 1.00 31.78 86 GLN A CA 1
ATOM 694 C C . GLN A 1 86 ? 11.855 3.060 -51.918 1.00 31.78 86 GLN A C 1
ATOM 696 O O . GLN A 1 86 ? 11.758 2.714 -53.090 1.00 31.78 86 GLN A O 1
ATOM 701 N N . ALA A 1 87 ? 11.351 2.342 -50.916 1.00 28.59 87 ALA A N 1
ATOM 702 C CA . ALA A 1 87 ? 10.328 1.313 -51.060 1.00 28.59 87 ALA A CA 1
ATOM 703 C C . ALA A 1 87 ? 9.388 1.432 -49.848 1.00 28.59 87 ALA A C 1
ATOM 705 O O . ALA A 1 87 ? 9.846 1.672 -48.731 1.00 28.59 87 ALA A O 1
ATOM 706 N N . HIS A 1 88 ? 8.078 1.353 -50.077 1.00 39.16 88 HIS A N 1
ATOM 707 C CA . HIS A 1 88 ? 7.055 1.645 -49.067 1.00 39.16 88 HIS A CA 1
ATOM 708 C C . HIS A 1 88 ? 6.748 0.462 -48.129 1.00 39.16 88 HIS A C 1
ATOM 710 O O . HIS A 1 88 ? 6.864 -0.690 -48.543 1.00 39.16 88 HIS A O 1
ATOM 716 N N . SER A 1 89 ? 6.170 0.796 -46.958 1.00 30.36 89 SER A N 1
ATOM 717 C CA . SER A 1 89 ? 5.391 -0.036 -45.997 1.00 30.36 89 SER A CA 1
ATOM 718 C C . SER A 1 89 ? 6.098 -0.389 -44.673 1.00 30.36 89 SER A C 1
ATOM 720 O O . SER A 1 89 ? 7.302 -0.627 -44.696 1.00 30.36 89 SER A O 1
ATOM 722 N N . PRO A 1 90 ? 5.370 -0.583 -43.546 1.00 39.97 90 PRO A N 1
ATOM 723 C CA . PRO A 1 90 ? 4.026 -0.102 -43.190 1.00 39.97 90 PRO A CA 1
ATOM 724 C C . PRO A 1 90 ? 3.977 0.687 -41.852 1.00 39.97 90 PRO A C 1
ATOM 726 O O . PRO A 1 90 ? 4.946 0.786 -41.105 1.00 39.97 90 PRO A O 1
ATOM 729 N N . LEU A 1 91 ? 2.803 1.249 -41.551 1.00 45.75 91 LEU A N 1
ATOM 730 C CA . LEU A 1 91 ? 2.469 2.001 -40.333 1.00 45.75 91 LEU A CA 1
ATOM 731 C C . LEU A 1 91 ? 2.570 1.137 -39.054 1.00 45.75 91 LEU A C 1
ATOM 733 O O . LEU A 1 91 ? 1.918 0.098 -38.977 1.00 45.75 91 LEU A O 1
ATOM 737 N N . GLY A 1 92 ? 3.308 1.587 -38.027 1.00 45.22 92 GLY A N 1
ATOM 738 C CA . GLY A 1 92 ? 3.264 0.967 -36.688 1.00 45.22 92 GLY A CA 1
ATOM 739 C C . GLY A 1 92 ? 4.462 1.223 -35.764 1.00 45.22 92 GLY A C 1
ATOM 740 O O . GLY A 1 92 ? 4.298 1.237 -34.547 1.00 45.22 92 GLY A O 1
ATOM 741 N N . THR A 1 93 ? 5.658 1.474 -36.300 1.00 40.53 93 THR A N 1
ATOM 742 C CA . THR A 1 93 ? 6.832 1.845 -35.490 1.00 40.53 93 THR A CA 1
ATOM 743 C C . THR A 1 93 ? 6.828 3.337 -35.173 1.00 40.53 93 THR A C 1
ATOM 745 O O . THR A 1 93 ? 6.813 4.154 -36.095 1.00 40.53 93 THR A O 1
ATOM 748 N N . ALA A 1 94 ? 6.920 3.704 -33.891 1.00 47.16 94 ALA A N 1
ATOM 749 C CA . ALA A 1 94 ? 7.277 5.067 -33.501 1.00 47.16 94 ALA A CA 1
ATOM 750 C C . ALA A 1 94 ? 8.631 5.421 -34.143 1.00 47.16 94 ALA A C 1
ATOM 752 O O . ALA A 1 94 ? 9.614 4.702 -33.956 1.00 47.16 94 ALA A O 1
ATOM 753 N N . ALA A 1 95 ? 8.667 6.492 -34.939 1.00 47.78 95 ALA A N 1
ATOM 754 C CA . ALA A 1 95 ? 9.701 6.742 -35.951 1.00 47.78 95 ALA A CA 1
ATOM 755 C C . ALA A 1 95 ? 11.087 7.166 -35.407 1.00 47.78 95 ALA A C 1
ATOM 757 O O . ALA A 1 95 ? 11.887 7.728 -36.148 1.00 47.78 95 ALA A O 1
ATOM 758 N N . ASP A 1 96 ? 11.361 6.912 -34.126 1.00 58.69 96 ASP A N 1
ATOM 759 C CA . ASP A 1 96 ? 12.460 7.523 -33.365 1.00 58.69 96 ASP A CA 1
ATOM 760 C C . ASP A 1 96 ? 13.130 6.539 -32.373 1.00 58.69 96 ASP A C 1
ATOM 762 O O . ASP A 1 96 ? 13.848 6.915 -31.456 1.00 58.69 96 ASP A O 1
ATOM 766 N N . GLY A 1 97 ? 12.857 5.232 -32.489 1.00 67.62 97 GLY A N 1
ATOM 767 C CA . GLY A 1 97 ? 13.463 4.208 -31.617 1.00 67.62 97 GLY A CA 1
ATOM 768 C C . GLY A 1 97 ? 12.983 4.216 -30.155 1.00 67.62 97 GLY A C 1
ATOM 769 O O . GLY A 1 97 ? 13.475 3.429 -29.345 1.00 67.62 97 GLY A O 1
ATOM 770 N N . HIS A 1 98 ? 12.011 5.065 -29.818 1.00 79.06 98 HIS A N 1
ATOM 771 C CA . HIS A 1 98 ? 11.320 5.067 -28.532 1.00 79.06 98 HIS A CA 1
ATOM 772 C C . HIS A 1 98 ? 10.296 3.924 -28.455 1.00 79.06 98 HIS A C 1
ATOM 774 O O . HIS A 1 98 ? 9.400 3.801 -29.289 1.00 79.06 98 HIS A O 1
ATOM 780 N N . GLU A 1 99 ? 10.405 3.101 -27.417 1.00 87.81 99 GLU A N 1
ATOM 781 C CA . GLU A 1 99 ? 9.493 1.992 -27.139 1.00 87.81 99 GLU A CA 1
ATOM 782 C C . GLU A 1 99 ? 8.288 2.489 -26.330 1.00 87.81 99 GLU A C 1
ATOM 784 O O . GLU A 1 99 ? 8.468 3.116 -25.285 1.00 87.81 99 GLU A O 1
ATOM 789 N N . VAL A 1 100 ? 7.067 2.182 -26.775 1.00 90.19 100 VAL A N 1
ATOM 790 C CA . VAL A 1 100 ? 5.826 2.463 -26.033 1.00 90.19 100 VAL A CA 1
ATOM 791 C C . VAL A 1 100 ? 5.226 1.150 -25.546 1.00 90.19 100 VAL A C 1
ATOM 793 O O . VAL A 1 100 ? 5.047 0.219 -26.330 1.00 90.19 100 VAL A O 1
ATOM 796 N N . PHE A 1 101 ? 4.901 1.066 -24.257 1.00 89.75 101 PHE A N 1
ATOM 797 C CA . PHE A 1 101 ? 4.319 -0.133 -23.656 1.00 89.75 101 PHE A CA 1
ATOM 798 C C . PHE A 1 101 ? 3.312 0.206 -22.557 1.00 89.75 101 PHE A C 1
ATOM 800 O O . PHE A 1 101 ? 3.354 1.278 -21.953 1.00 89.75 101 PHE A O 1
ATOM 807 N N . TYR A 1 102 ? 2.410 -0.735 -22.281 1.00 91.81 102 TYR A N 1
ATOM 808 C CA . TYR A 1 102 ? 1.327 -0.560 -21.317 1.00 91.81 102 TYR A CA 1
ATOM 809 C C . TYR A 1 102 ? 1.464 -1.526 -20.146 1.00 91.81 102 TYR A C 1
ATOM 811 O O . TYR A 1 102 ? 1.799 -2.696 -20.344 1.00 91.81 102 TYR A O 1
ATOM 819 N N . GLY A 1 103 ? 1.161 -1.037 -18.945 1.00 91.00 103 GLY A N 1
ATOM 820 C CA . GLY A 1 103 ? 0.984 -1.837 -17.738 1.00 91.00 103 GLY A CA 1
ATOM 821 C C . GLY A 1 103 ? -0.430 -1.659 -17.195 1.00 91.00 103 GLY A C 1
ATOM 822 O O . GLY A 1 103 ? -0.852 -0.527 -16.982 1.00 91.00 103 GLY A O 1
ATOM 823 N N . ILE A 1 104 ? -1.167 -2.743 -16.956 1.00 90.94 104 ILE A N 1
ATOM 824 C CA . ILE A 1 104 ? -2.484 -2.670 -16.302 1.00 90.94 104 ILE A CA 1
ATOM 825 C C . ILE A 1 104 ? -2.326 -3.150 -14.864 1.00 90.94 104 ILE A C 1
ATOM 827 O O . ILE A 1 104 ? -1.785 -4.234 -14.647 1.00 90.94 104 ILE A O 1
ATOM 831 N N . MET A 1 105 ? -2.807 -2.362 -13.902 1.00 91.56 105 MET A N 1
ATOM 832 C CA . MET A 1 105 ? -2.870 -2.726 -12.492 1.00 91.56 105 MET A CA 1
ATOM 833 C C . MET A 1 105 ? -4.311 -2.693 -11.989 1.00 91.56 105 MET A C 1
ATOM 835 O O . MET A 1 105 ? -4.964 -1.656 -12.070 1.00 91.56 105 MET A O 1
ATOM 839 N N . PHE A 1 106 ? -4.803 -3.793 -11.421 1.00 89.31 106 PHE A N 1
ATOM 840 C CA . PHE A 1 106 ? -6.034 -3.759 -10.624 1.00 89.31 106 PHE A CA 1
ATOM 841 C C . PHE A 1 106 ? -5.675 -3.685 -9.137 1.00 89.31 106 PHE A C 1
ATOM 843 O O . PHE A 1 106 ? -4.809 -4.428 -8.678 1.00 89.31 106 PHE A O 1
ATOM 850 N N . ASP A 1 107 ? -6.355 -2.809 -8.398 1.00 88.44 107 ASP A N 1
ATOM 851 C CA . ASP A 1 107 ? -6.318 -2.703 -6.937 1.00 88.44 107 ASP A CA 1
ATOM 852 C C . ASP A 1 107 ? -7.669 -3.163 -6.384 1.00 88.44 107 ASP A C 1
ATOM 854 O O . ASP A 1 107 ? -8.676 -2.452 -6.484 1.00 88.44 107 ASP A O 1
ATOM 858 N N . ALA A 1 108 ? -7.715 -4.378 -5.838 1.00 85.56 108 ALA A N 1
ATOM 859 C CA . ALA A 1 108 ? -8.906 -4.916 -5.195 1.00 85.56 108 ALA A CA 1
ATOM 860 C C . ALA A 1 108 ? -8.893 -4.640 -3.686 1.00 85.56 108 ALA A C 1
ATOM 862 O O . ALA A 1 108 ? -8.500 -5.497 -2.897 1.00 85.56 108 ALA A O 1
ATOM 863 N N . GLY A 1 109 ? -9.345 -3.446 -3.298 1.00 77.25 109 GLY A N 1
ATOM 864 C CA . GLY A 1 109 ? -9.580 -3.073 -1.903 1.00 77.25 109 GLY A CA 1
ATOM 865 C C . GLY A 1 109 ? -10.929 -3.568 -1.364 1.00 77.25 109 GLY A C 1
ATOM 866 O O . GLY A 1 109 ? -11.825 -3.962 -2.112 1.00 77.25 109 GLY A O 1
ATOM 867 N N . SER A 1 110 ? -11.113 -3.511 -0.043 1.00 71.06 110 SER A N 1
ATOM 868 C CA . SER A 1 110 ? -12.346 -3.958 0.632 1.00 71.06 110 SER A CA 1
ATOM 869 C C . SER A 1 110 ? -13.609 -3.206 0.187 1.00 71.06 110 SER A C 1
ATOM 871 O O . SER A 1 110 ? -14.679 -3.796 0.106 1.00 71.06 110 SER A O 1
ATOM 873 N N . THR A 1 111 ? -13.496 -1.920 -0.158 1.00 71.69 111 THR A N 1
ATOM 874 C CA . THR A 1 111 ? -14.637 -1.048 -0.507 1.00 71.69 111 THR A CA 1
ATOM 875 C C . THR A 1 111 ? -14.929 -0.941 -2.010 1.00 71.69 111 THR A C 1
ATOM 877 O O . THR A 1 111 ? -15.814 -0.180 -2.415 1.00 71.69 111 THR A O 1
ATOM 880 N N . GLY A 1 112 ? -14.194 -1.673 -2.853 1.00 79.94 112 GLY A N 1
ATOM 881 C CA . GLY A 1 112 ? -14.329 -1.656 -4.310 1.00 79.94 112 GLY A CA 1
ATOM 882 C C . GLY A 1 112 ? -13.016 -1.972 -5.024 1.00 79.94 112 GLY A C 1
ATOM 883 O O . GLY A 1 112 ? -11.960 -2.075 -4.402 1.00 79.94 112 GLY A O 1
ATOM 884 N N . THR A 1 113 ? -13.070 -2.098 -6.348 1.00 86.19 113 THR A N 1
ATOM 885 C CA . THR A 1 113 ? -11.879 -2.353 -7.173 1.00 86.19 113 THR A CA 1
ATOM 886 C C . THR A 1 113 ? -11.605 -1.198 -8.107 1.00 86.19 113 THR A C 1
ATOM 888 O O . THR A 1 113 ? -12.523 -0.678 -8.741 1.00 86.19 113 THR A O 1
ATOM 891 N N . ARG A 1 114 ? -10.333 -0.816 -8.210 1.00 89.50 114 ARG A N 1
ATOM 892 C CA . ARG A 1 114 ? -9.840 0.125 -9.214 1.00 89.50 114 ARG A CA 1
ATOM 893 C C . ARG A 1 114 ? -9.050 -0.623 -10.277 1.00 89.50 114 ARG A C 1
ATOM 895 O O . ARG A 1 114 ? -8.428 -1.639 -9.980 1.00 89.50 114 ARG A O 1
ATOM 902 N N . VAL A 1 115 ? -9.073 -0.114 -11.498 1.00 91.62 115 VAL A N 1
ATOM 903 C CA . VAL A 1 115 ? -8.164 -0.491 -12.577 1.00 91.62 115 VAL A CA 1
ATOM 904 C C . VAL A 1 115 ? -7.442 0.761 -13.057 1.00 91.62 115 VAL A C 1
ATOM 906 O O . VAL A 1 115 ? -8.061 1.802 -13.280 1.00 91.62 115 VAL A O 1
ATOM 909 N N . HIS A 1 116 ? -6.131 0.629 -13.192 1.00 93.69 116 HIS A N 1
ATOM 910 C CA . HIS A 1 116 ? -5.204 1.631 -13.686 1.00 93.69 116 HIS A CA 1
ATOM 911 C C . HIS A 1 116 ? -4.563 1.065 -14.954 1.00 93.69 116 HIS A C 1
ATOM 913 O O . HIS A 1 116 ? -4.027 -0.042 -14.927 1.00 93.69 116 HIS A O 1
ATOM 919 N N . VAL A 1 117 ? -4.622 1.791 -16.068 1.00 94.38 117 VAL A N 1
ATOM 920 C CA . VAL A 1 117 ? -3.888 1.463 -17.298 1.00 94.38 117 VAL A CA 1
ATOM 921 C C . VAL A 1 117 ? -2.824 2.530 -17.494 1.00 94.38 117 VAL A C 1
ATOM 923 O O . VAL A 1 117 ? -3.130 3.661 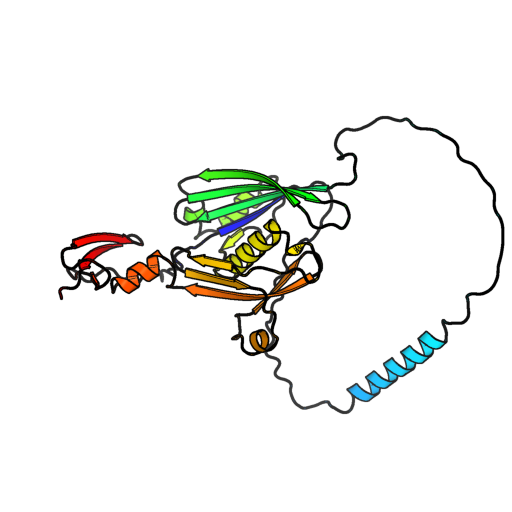-17.864 1.00 94.38 117 VAL A O 1
ATOM 926 N N . PHE A 1 118 ? -1.580 2.168 -17.222 1.00 94.69 118 PHE A N 1
ATOM 927 C CA . PHE A 1 118 ? -0.415 3.028 -17.358 1.00 94.69 118 PHE A CA 1
ATOM 928 C C . PHE A 1 118 ? 0.196 2.870 -18.750 1.00 94.69 118 PHE A C 1
ATOM 930 O O . PHE A 1 118 ? 0.445 1.747 -19.191 1.00 94.69 118 PHE A O 1
ATOM 937 N N . GLN A 1 119 ? 0.489 3.983 -19.416 1.00 94.75 119 GLN A N 1
ATOM 938 C CA . GLN A 1 119 ? 1.259 4.027 -20.657 1.00 94.75 119 GLN A CA 1
ATOM 939 C C . GLN A 1 119 ? 2.654 4.576 -20.373 1.00 94.75 119 GLN A C 1
ATOM 941 O O . GLN A 1 119 ? 2.806 5.689 -19.860 1.00 94.75 119 GLN A O 1
ATOM 946 N N . PHE A 1 120 ? 3.676 3.826 -20.762 1.00 92.56 120 PHE A N 1
ATOM 947 C CA . PHE A 1 120 ? 5.071 4.203 -20.608 1.00 92.56 120 PHE A CA 1
ATOM 948 C C . PHE A 1 120 ? 5.748 4.394 -21.959 1.00 92.56 120 PHE A C 1
ATOM 950 O O . PHE A 1 120 ? 5.490 3.640 -22.897 1.00 92.56 120 PHE A O 1
ATOM 957 N N . THR A 1 121 ? 6.680 5.343 -22.010 1.00 92.50 121 THR A N 1
ATOM 958 C CA . THR A 1 121 ? 7.625 5.501 -23.121 1.00 92.50 121 THR A CA 1
ATOM 959 C C . THR A 1 121 ? 9.045 5.289 -22.602 1.00 92.50 121 THR A C 1
ATOM 961 O O . THR A 1 121 ? 9.396 5.765 -21.522 1.00 92.50 121 THR A O 1
ATOM 964 N N . ARG A 1 122 ? 9.883 4.569 -23.352 1.00 87.94 122 ARG A N 1
ATOM 965 C CA . ARG A 1 122 ? 11.293 4.319 -23.023 1.00 87.94 122 ARG A CA 1
ATOM 966 C C . ARG A 1 122 ? 12.202 4.683 -24.208 1.00 87.94 122 ARG A C 1
ATOM 968 O O . ARG A 1 122 ? 12.133 4.012 -25.236 1.00 87.94 122 ARG A O 1
ATOM 975 N N . PRO A 1 123 ? 13.081 5.691 -24.064 1.00 87.62 123 PRO A N 1
ATOM 976 C CA . PRO A 1 123 ? 14.211 5.892 -24.970 1.00 87.62 123 PRO A CA 1
ATOM 977 C C . PRO A 1 123 ? 15.230 4.735 -24.869 1.00 87.62 123 PRO A C 1
ATOM 979 O O . PRO A 1 123 ? 15.317 4.077 -23.822 1.00 87.62 123 PRO A O 1
ATOM 982 N N . PRO A 1 124 ? 16.046 4.479 -25.908 1.00 84.81 124 PRO A N 1
ATOM 983 C CA . PRO A 1 124 ? 17.062 3.429 -25.880 1.00 84.81 124 PRO A CA 1
ATOM 984 C C . PRO A 1 124 ? 18.021 3.544 -24.683 1.00 84.81 124 PRO A C 1
ATOM 986 O O . PRO A 1 124 ? 18.696 4.550 -24.500 1.00 84.81 124 PRO A O 1
ATOM 989 N N . ARG A 1 125 ? 18.132 2.464 -23.894 1.00 80.06 125 ARG A N 1
ATOM 990 C CA . ARG A 1 125 ? 18.978 2.356 -22.678 1.00 80.06 125 ARG A CA 1
ATOM 991 C C . ARG A 1 125 ? 18.593 3.281 -21.510 1.00 80.06 125 ARG A C 1
ATOM 993 O O . ARG A 1 125 ? 19.310 3.301 -20.510 1.00 80.06 125 ARG A O 1
ATOM 1000 N N . GLU A 1 126 ? 17.458 3.971 -21.579 1.00 84.62 126 GLU A N 1
ATOM 1001 C CA . GLU A 1 126 ? 16.979 4.852 -20.511 1.00 84.62 126 GLU A CA 1
ATOM 1002 C C . GLU A 1 126 ? 15.930 4.203 -19.590 1.00 84.62 126 GLU A C 1
ATOM 1004 O O . GLU A 1 126 ? 15.405 3.112 -19.832 1.00 84.62 126 GLU A O 1
ATOM 1009 N N . THR A 1 127 ? 15.639 4.890 -18.482 1.00 85.50 127 THR A N 1
ATOM 1010 C CA . THR A 1 127 ? 14.545 4.527 -17.570 1.00 85.50 127 THR A CA 1
ATOM 1011 C C . THR A 1 127 ? 13.207 4.949 -18.192 1.00 85.50 127 THR A C 1
ATOM 1013 O O . THR A 1 127 ? 13.110 6.099 -18.621 1.00 85.50 127 THR A O 1
ATOM 1016 N N . PRO A 1 128 ? 12.173 4.083 -18.223 1.00 90.25 128 PRO A N 1
ATOM 1017 C CA . PRO A 1 128 ? 10.850 4.458 -18.718 1.00 90.25 128 PRO A CA 1
ATOM 1018 C C . PRO A 1 128 ? 10.280 5.698 -18.024 1.00 90.25 128 PRO A C 1
ATOM 1020 O O . PRO A 1 128 ? 10.512 5.916 -16.834 1.00 90.25 128 PRO A O 1
ATOM 1023 N N . THR A 1 129 ? 9.467 6.465 -18.740 1.00 90.88 129 THR A N 1
ATOM 1024 C CA . THR A 1 129 ? 8.640 7.541 -18.188 1.00 90.88 129 THR A CA 1
ATOM 1025 C C . THR A 1 129 ? 7.167 7.168 -18.291 1.00 90.88 129 THR A C 1
ATOM 1027 O O . THR A 1 129 ? 6.731 6.620 -19.301 1.00 90.88 129 THR A O 1
ATOM 1030 N N . LEU A 1 130 ? 6.392 7.448 -17.240 1.00 92.75 130 LEU A N 1
ATOM 1031 C CA . LEU A 1 130 ? 4.932 7.396 -17.315 1.00 92.75 130 LEU A CA 1
ATOM 1032 C C . LEU A 1 130 ? 4.456 8.582 -18.161 1.00 92.75 130 LEU A C 1
ATOM 1034 O O . LEU A 1 130 ? 4.882 9.711 -17.925 1.00 92.75 130 LEU A O 1
ATOM 1038 N N . THR A 1 131 ? 3.602 8.314 -19.145 1.00 93.69 131 THR A N 1
ATOM 1039 C CA . THR A 1 131 ? 3.076 9.321 -20.085 1.00 93.69 131 THR A CA 1
ATOM 1040 C C . THR A 1 131 ? 1.569 9.510 -19.968 1.00 93.69 131 THR A C 1
ATOM 1042 O O . THR A 1 131 ? 1.085 10.619 -20.165 1.00 93.69 131 THR A O 1
ATOM 1045 N N . HIS A 1 132 ? 0.831 8.457 -19.608 1.00 94.62 132 HIS A N 1
ATOM 1046 C CA . HIS A 1 132 ? -0.614 8.510 -19.405 1.00 94.62 132 HIS A CA 1
ATOM 1047 C C . HIS A 1 132 ? -1.060 7.481 -18.359 1.00 94.62 132 HIS A C 1
ATOM 1049 O O . HIS A 1 132 ? -0.471 6.403 -18.250 1.00 94.62 132 HIS A O 1
ATOM 1055 N N . GLU A 1 133 ? -2.133 7.789 -17.635 1.00 94.62 133 GLU A N 1
ATOM 1056 C CA . GLU A 1 133 ? -2.846 6.868 -16.751 1.00 94.62 133 GLU A CA 1
ATOM 1057 C C . GLU A 1 133 ? -4.349 6.936 -17.047 1.00 94.62 133 GLU A C 1
ATOM 1059 O O . GLU A 1 133 ? -4.959 7.999 -16.966 1.00 94.62 133 GLU A O 1
ATOM 1064 N N . THR A 1 134 ? -4.966 5.794 -17.354 1.00 94.38 134 THR A N 1
ATOM 1065 C CA . THR A 1 134 ? -6.430 5.662 -17.399 1.00 94.38 134 THR A CA 1
ATOM 1066 C C . THR A 1 134 ? -6.912 4.995 -16.120 1.00 94.38 134 THR A C 1
ATOM 1068 O O . THR A 1 134 ? -6.547 3.852 -15.848 1.00 94.38 134 THR A O 1
ATOM 1071 N N . PHE A 1 135 ? -7.777 5.671 -15.369 1.00 94.44 135 PHE A N 1
ATOM 1072 C CA . PHE A 1 135 ? -8.342 5.177 -14.114 1.00 94.44 135 PHE A CA 1
ATOM 1073 C C . PHE A 1 135 ? -9.832 4.836 -14.251 1.00 94.44 135 PHE A C 1
ATOM 1075 O O . PHE A 1 135 ? -10.604 5.601 -14.831 1.00 94.44 135 PHE A O 1
ATOM 1082 N N . LYS A 1 136 ? -10.269 3.719 -13.657 1.00 92.69 136 LYS A N 1
ATOM 1083 C CA . LYS A 1 136 ? -11.695 3.409 -13.460 1.00 92.69 136 LYS A CA 1
ATOM 1084 C C . LYS A 1 136 ? -11.911 2.638 -12.160 1.00 92.69 136 LYS A C 1
ATOM 1086 O O . LYS A 1 136 ? -11.145 1.737 -11.842 1.00 92.69 136 LYS A O 1
ATOM 1091 N N . ALA A 1 137 ? -12.985 2.945 -11.435 1.00 89.56 137 ALA A N 1
ATOM 1092 C CA . ALA A 1 137 ? -13.380 2.234 -10.218 1.00 89.56 137 ALA A CA 1
ATOM 1093 C C . ALA A 1 137 ? -14.761 1.579 -10.368 1.00 89.56 137 ALA A C 1
ATOM 1095 O O . ALA A 1 137 ? -15.639 2.121 -11.038 1.00 89.56 137 ALA A O 1
ATOM 1096 N N . LEU A 1 138 ? -14.950 0.422 -9.729 1.00 82.56 138 LEU A N 1
ATOM 1097 C CA . LEU A 1 138 ? -16.197 -0.344 -9.697 1.00 82.56 138 LEU A CA 1
ATOM 1098 C C . LEU A 1 138 ? -16.538 -0.791 -8.267 1.00 82.56 138 LEU A C 1
ATOM 1100 O O . LEU A 1 138 ? -15.653 -1.047 -7.442 1.00 82.56 138 LEU A O 1
ATOM 1104 N N . LYS A 1 139 ? -17.842 -0.911 -7.999 1.00 78.62 139 LYS A N 1
ATOM 1105 C CA . LYS A 1 139 ? -18.421 -1.492 -6.781 1.00 78.62 139 LYS A CA 1
ATOM 1106 C C . LYS A 1 139 ? -19.564 -2.447 -7.178 1.00 78.62 139 LYS A C 1
ATOM 1108 O O . LYS A 1 139 ? -20.347 -2.057 -8.044 1.00 78.62 139 LYS A O 1
ATOM 1113 N N . PRO A 1 140 ? -19.699 -3.637 -6.559 1.00 68.94 140 PRO A N 1
ATOM 1114 C CA . PRO A 1 140 ? -18.742 -4.269 -5.643 1.00 68.94 140 PRO A CA 1
ATOM 1115 C C . PRO A 1 140 ? -17.407 -4.609 -6.336 1.00 68.94 140 PRO A C 1
ATOM 1117 O O . PRO A 1 140 ? -17.301 -4.573 -7.560 1.00 68.94 140 PRO A O 1
ATOM 1120 N N . GLY A 1 141 ? -16.364 -4.875 -5.546 1.00 69.25 141 GLY A N 1
ATOM 1121 C CA . GLY A 1 141 ? -15.016 -5.160 -6.049 1.00 69.25 141 GLY A CA 1
ATOM 1122 C C . GLY A 1 141 ? -14.706 -6.651 -6.232 1.00 69.25 141 GLY A C 1
ATOM 1123 O O . GLY A 1 141 ? -15.378 -7.520 -5.681 1.00 69.25 141 GLY A O 1
ATOM 1124 N N . LEU A 1 142 ? -13.598 -6.936 -6.926 1.00 73.12 142 LEU A N 1
ATOM 1125 C CA . LEU A 1 142 ? -12.926 -8.243 -6.978 1.00 73.12 142 LEU A CA 1
ATOM 1126 C C . LEU A 1 142 ? -12.544 -8.785 -5.589 1.00 73.12 142 LEU A C 1
ATOM 1128 O O . LEU A 1 142 ? -12.300 -9.979 -5.456 1.00 73.12 142 LEU A O 1
ATOM 1132 N N . SER A 1 143 ? -12.513 -7.943 -4.554 1.00 69.06 143 SER A N 1
ATOM 1133 C CA . SER A 1 143 ? -12.309 -8.345 -3.158 1.00 69.06 143 SER A CA 1
ATOM 1134 C C . SER A 1 143 ? -13.367 -9.332 -2.648 1.00 69.06 143 SER A C 1
ATOM 1136 O O . SER A 1 143 ? -13.049 -10.152 -1.791 1.00 69.06 143 SER A O 1
ATOM 1138 N N . ALA A 1 144 ? -14.566 -9.364 -3.244 1.00 70.31 144 ALA A N 1
ATOM 1139 C CA . ALA A 1 144 ? -15.559 -10.420 -3.009 1.00 70.31 144 ALA A CA 1
ATOM 1140 C C . ALA A 1 144 ? -15.072 -11.831 -3.419 1.00 70.31 144 ALA A C 1
ATOM 1142 O O . ALA A 1 144 ? -15.635 -12.831 -2.983 1.00 70.31 144 ALA A O 1
ATOM 1143 N N . TYR A 1 145 ? -14.016 -11.921 -4.235 1.00 74.06 145 TYR A N 1
ATOM 1144 C CA . TYR A 1 145 ? -13.359 -13.162 -4.658 1.00 74.06 145 TYR A CA 1
ATOM 1145 C C . TYR A 1 145 ? -11.977 -13.363 -4.006 1.00 74.06 145 TYR A C 1
ATOM 1147 O O . TYR A 1 145 ? -11.231 -14.243 -4.427 1.00 74.06 145 TYR A O 1
ATOM 1155 N N . ALA A 1 146 ? -11.617 -12.595 -2.967 1.00 70.19 146 ALA A N 1
ATOM 1156 C CA . ALA A 1 146 ? -10.308 -12.702 -2.305 1.00 70.19 146 ALA A CA 1
ATOM 1157 C C . ALA A 1 146 ? -10.055 -14.061 -1.612 1.00 70.19 146 ALA A C 1
ATOM 1159 O O . ALA A 1 146 ? -8.911 -14.377 -1.286 1.00 70.19 146 ALA A O 1
ATOM 1160 N N . ASP A 1 147 ? -11.102 -14.865 -1.395 1.00 77.44 147 ASP A N 1
ATOM 1161 C CA . ASP A 1 147 ? -11.010 -16.248 -0.902 1.00 77.44 147 ASP A CA 1
ATOM 1162 C C . ASP A 1 147 ? -10.851 -17.298 -2.030 1.00 77.44 147 ASP A C 1
ATOM 1164 O O . ASP A 1 147 ? -10.520 -18.447 -1.744 1.00 77.44 147 ASP A O 1
ATOM 1168 N N . ASP A 1 148 ? -11.038 -16.924 -3.305 1.00 82.44 148 ASP A N 1
ATOM 1169 C CA . ASP A 1 148 ? -10.870 -17.785 -4.493 1.00 82.44 148 ASP A CA 1
ATOM 1170 C C . ASP A 1 148 ? -10.039 -17.071 -5.574 1.00 82.44 148 ASP A C 1
ATOM 1172 O O . ASP A 1 148 ? -10.487 -16.727 -6.673 1.00 82.44 148 ASP A O 1
ATOM 1176 N N . VAL A 1 149 ? -8.771 -16.848 -5.229 1.00 81.94 149 VAL A N 1
ATOM 1177 C CA . VAL A 1 149 ? -7.763 -16.209 -6.087 1.00 81.94 149 VAL A CA 1
ATOM 1178 C C . VAL A 1 149 ? -7.558 -16.979 -7.405 1.00 81.94 149 VAL A C 1
ATOM 1180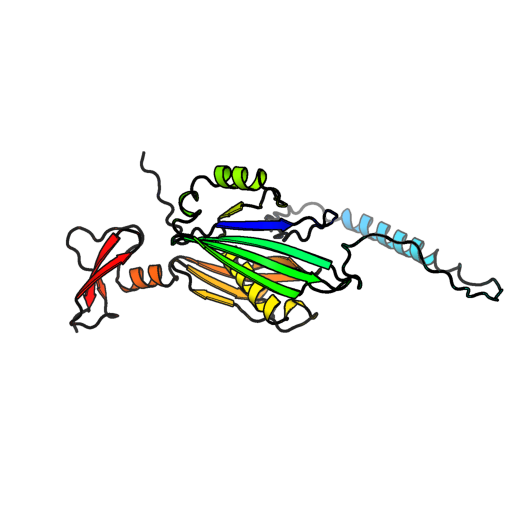 O O . VAL A 1 149 ? -7.277 -16.379 -8.445 1.00 81.94 149 VAL A O 1
ATOM 1183 N N . GLU A 1 150 ? -7.742 -18.30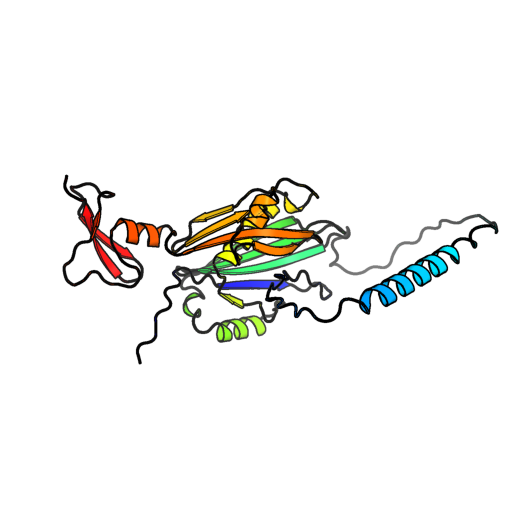4 -7.399 1.00 85.31 150 GLU A N 1
ATOM 1184 C CA . GLU A 1 150 ? -7.567 -19.160 -8.579 1.00 85.31 150 GLU A CA 1
ATOM 1185 C C . GLU A 1 150 ? -8.671 -18.962 -9.624 1.00 85.31 150 GLU A C 1
ATOM 1187 O O . GLU A 1 150 ? -8.389 -18.969 -10.826 1.00 85.31 150 GLU A O 1
ATOM 1192 N N . LYS A 1 151 ? -9.918 -18.711 -9.209 1.00 85.31 151 LYS A N 1
ATOM 1193 C CA . LYS A 1 151 ? -10.977 -18.294 -10.138 1.00 85.31 151 LYS A CA 1
ATOM 1194 C C . LYS A 1 151 ? -10.628 -16.981 -10.834 1.00 85.31 151 LYS A C 1
ATOM 1196 O O . LYS A 1 151 ? -10.820 -16.874 -12.045 1.00 85.31 151 LYS A O 1
ATOM 1201 N N . VAL A 1 152 ? -10.058 -16.015 -10.111 1.00 85.31 152 VAL A N 1
ATOM 1202 C CA . VAL A 1 152 ? -9.660 -14.732 -10.709 1.00 85.31 152 VAL A CA 1
ATOM 1203 C C . VAL A 1 152 ? -8.467 -14.905 -11.663 1.00 85.31 152 VAL A C 1
ATOM 1205 O O . VAL A 1 152 ? -8.499 -14.385 -12.778 1.00 85.31 152 VAL A O 1
ATOM 1208 N N . LYS A 1 153 ? -7.468 -15.730 -11.308 1.00 87.25 153 LYS A N 1
ATOM 1209 C CA . LYS A 1 153 ? -6.372 -16.120 -12.222 1.00 87.25 153 LYS A CA 1
ATOM 1210 C C . LYS A 1 153 ? -6.880 -16.738 -13.524 1.00 87.25 153 LYS A C 1
ATOM 1212 O O . LYS A 1 153 ? -6.357 -16.403 -14.582 1.00 87.25 153 LYS A O 1
ATOM 1217 N N . LYS A 1 154 ? -7.889 -17.617 -13.475 1.00 88.31 154 LYS A N 1
ATOM 1218 C CA . LYS A 1 154 ? -8.478 -18.237 -14.680 1.00 88.31 154 LYS A CA 1
ATOM 1219 C C . LYS A 1 154 ? -9.099 -17.201 -15.617 1.00 88.31 154 LYS A C 1
ATOM 1221 O O . LYS A 1 154 ? -8.845 -17.262 -16.815 1.00 88.31 154 LYS A O 1
ATOM 1226 N N . VAL A 1 155 ? -9.849 -16.234 -15.079 1.00 87.75 155 VAL A N 1
ATOM 1227 C CA . VAL A 1 155 ? -10.425 -15.127 -15.869 1.00 87.75 155 VAL A CA 1
ATOM 1228 C C . VAL A 1 155 ? -9.322 -14.329 -16.563 1.00 87.75 155 VAL A C 1
ATOM 1230 O O . VAL A 1 155 ? -9.411 -14.065 -17.759 1.00 87.75 155 VAL A O 1
ATOM 1233 N N . PHE A 1 156 ? -8.247 -14.003 -15.846 1.00 87.31 156 PHE A N 1
ATOM 1234 C CA . PHE A 1 156 ? -7.136 -13.255 -16.423 1.00 87.31 156 PHE A CA 1
ATOM 1235 C C . PHE A 1 156 ? -6.318 -14.057 -17.443 1.00 87.31 156 PHE A C 1
ATOM 1237 O O . PHE A 1 156 ? -6.011 -13.526 -18.507 1.00 87.31 156 PHE A O 1
ATOM 1244 N N . LYS A 1 157 ? -6.041 -15.343 -17.200 1.00 89.06 157 LYS A N 1
ATOM 1245 C CA . LYS A 1 157 ? -5.369 -16.226 -18.174 1.00 89.06 157 LYS A CA 1
ATOM 1246 C C . LYS A 1 157 ? -6.184 -16.471 -19.453 1.00 89.06 157 LYS A C 1
ATOM 1248 O O . LYS A 1 157 ? -5.596 -16.837 -20.463 1.00 89.06 157 LYS A O 1
ATOM 1253 N N . ALA A 1 158 ? -7.501 -16.263 -19.421 1.00 89.81 158 ALA A N 1
ATOM 1254 C CA . ALA A 1 158 ? -8.371 -16.299 -20.600 1.00 89.81 158 ALA A CA 1
ATOM 1255 C C . ALA A 1 158 ? -8.485 -14.942 -21.333 1.00 89.81 158 ALA A C 1
ATOM 1257 O O . ALA A 1 158 ? -9.135 -14.859 -22.374 1.00 89.81 158 ALA A O 1
ATOM 1258 N N . SER A 1 159 ? -7.889 -13.872 -20.795 1.00 88.62 159 SER A N 1
ATOM 1259 C CA . SER A 1 159 ? -7.880 -12.542 -21.417 1.00 88.62 159 SER A CA 1
ATOM 1260 C C . SER A 1 159 ? -6.795 -12.426 -22.506 1.00 88.62 159 SER A C 1
ATOM 1262 O O . SER A 1 159 ? -5.823 -13.178 -22.477 1.00 88.62 159 SER A O 1
ATOM 1264 N N . PRO A 1 160 ? -6.896 -11.463 -23.444 1.00 89.44 160 PRO A N 1
ATOM 1265 C CA . PRO A 1 160 ? -5.889 -11.257 -24.493 1.00 89.44 160 PRO A CA 1
ATOM 1266 C C . PRO A 1 160 ? -4.609 -10.537 -24.012 1.00 89.44 160 PRO A C 1
ATOM 1268 O O . PRO A 1 160 ? -3.774 -10.158 -24.833 1.00 89.44 160 PRO A O 1
ATOM 1271 N N . PHE A 1 161 ? -4.455 -10.283 -22.708 1.00 88.50 161 PHE A N 1
ATOM 1272 C CA . PHE A 1 161 ? -3.301 -9.573 -22.142 1.00 88.50 161 PHE A CA 1
ATOM 1273 C C . PHE A 1 161 ? -2.148 -10.530 -21.795 1.00 88.50 161 PHE A C 1
ATOM 1275 O O . PHE A 1 161 ? -2.358 -11.727 -21.612 1.00 88.50 161 PHE A O 1
ATOM 1282 N N . LEU A 1 162 ? -0.916 -10.020 -21.660 1.00 86.00 162 LEU A N 1
ATOM 1283 C CA . LEU A 1 162 ? 0.199 -10.841 -21.177 1.00 86.00 162 LEU A CA 1
ATOM 1284 C C . LEU A 1 162 ? 0.057 -11.058 -19.666 1.00 86.00 162 LEU A C 1
ATOM 1286 O O . LEU A 1 162 ? 0.058 -10.098 -18.890 1.00 86.00 162 LEU A O 1
ATOM 1290 N N . VAL A 1 163 ? -0.043 -12.326 -19.267 1.00 86.25 163 VAL A N 1
ATOM 1291 C CA . VAL A 1 163 ? -0.348 -12.758 -17.897 1.00 86.25 163 VAL A CA 1
ATOM 1292 C C . VAL A 1 163 ? 0.737 -13.721 -17.400 1.00 86.25 163 VAL A C 1
ATOM 1294 O O . VAL A 1 163 ? 0.924 -14.792 -17.973 1.00 86.25 163 VAL A O 1
ATOM 1297 N N . GLY A 1 164 ? 1.458 -13.356 -16.334 1.00 84.19 164 GLY A N 1
ATOM 1298 C CA . GLY A 1 164 ? 2.386 -14.258 -15.629 1.00 84.19 164 GLY A CA 1
ATOM 1299 C C . GLY A 1 164 ? 1.675 -15.197 -14.644 1.00 84.19 164 GLY A C 1
ATOM 1300 O O . GLY A 1 164 ? 0.519 -14.978 -14.298 1.00 84.19 164 GLY A O 1
ATOM 1301 N N . ASP A 1 165 ? 2.342 -16.231 -14.129 1.00 82.81 165 ASP A N 1
ATOM 1302 C CA . ASP A 1 165 ? 1.747 -17.102 -13.093 1.00 82.81 165 ASP A CA 1
ATOM 1303 C C . ASP A 1 165 ? 1.561 -16.395 -11.737 1.00 82.81 165 ASP A C 1
ATOM 1305 O O . ASP A 1 165 ? 0.647 -16.717 -10.976 1.00 82.81 165 ASP A O 1
ATOM 1309 N N . ASP A 1 166 ? 2.397 -15.392 -11.473 1.00 82.81 166 ASP A N 1
ATOM 1310 C CA . ASP A 1 166 ? 2.369 -14.470 -10.337 1.00 82.81 166 ASP A CA 1
ATOM 1311 C C . ASP A 1 166 ? 1.538 -13.198 -10.602 1.00 82.81 166 ASP A C 1
ATOM 1313 O O . ASP A 1 166 ? 1.517 -12.293 -9.771 1.00 82.81 166 ASP A O 1
ATOM 1317 N N . CYS A 1 167 ? 0.795 -13.139 -11.719 1.00 82.31 167 CYS A N 1
ATOM 1318 C CA . CYS A 1 167 ? -0.056 -11.997 -12.082 1.00 82.31 167 CYS A CA 1
ATOM 1319 C C . CYS A 1 167 ? -1.143 -11.656 -11.059 1.00 82.31 167 CYS A C 1
ATOM 1321 O O . CYS A 1 167 ? -1.694 -10.566 -11.144 1.00 82.31 167 CYS A O 1
ATOM 1323 N N . VAL A 1 168 ? -1.485 -12.574 -10.149 1.00 86.31 168 VAL A N 1
ATOM 1324 C CA . VAL A 1 168 ? -2.486 -12.377 -9.100 1.00 86.31 168 VAL A CA 1
ATOM 1325 C C . VAL A 1 168 ? -1.926 -12.852 -7.768 1.00 86.31 168 VAL A C 1
ATOM 1327 O O . VAL A 1 168 ? -1.609 -14.034 -7.606 1.00 86.31 168 VAL A O 1
ATOM 1330 N N . SER A 1 169 ? -1.880 -11.950 -6.791 1.00 84.44 169 SER A N 1
ATOM 1331 C CA . SER A 1 169 ? -1.510 -12.272 -5.413 1.00 84.44 169 SER A CA 1
ATOM 1332 C C . SER A 1 169 ? -2.149 -11.308 -4.412 1.00 84.44 169 SER A C 1
ATOM 1334 O O . SER A 1 169 ? -2.421 -10.149 -4.733 1.00 84.44 169 SER A O 1
ATOM 1336 N N . ILE A 1 170 ? -2.381 -11.793 -3.187 1.00 83.38 170 ILE A N 1
ATOM 1337 C CA . ILE A 1 170 ? -2.647 -10.915 -2.044 1.00 83.38 170 ILE A CA 1
ATOM 1338 C C . ILE A 1 170 ? -1.336 -10.194 -1.718 1.00 83.38 170 ILE A C 1
ATOM 1340 O O . ILE A 1 170 ? -0.328 -10.837 -1.418 1.00 83.38 170 ILE A O 1
ATOM 1344 N N . MET A 1 171 ? -1.353 -8.868 -1.791 1.00 86.88 171 MET A N 1
ATOM 1345 C CA . MET A 1 171 ? -0.225 -8.022 -1.438 1.00 86.88 171 MET A CA 1
ATOM 1346 C C . MET A 1 171 ? -0.169 -7.893 0.086 1.00 86.88 171 MET A C 1
ATOM 1348 O O . MET A 1 171 ? -1.111 -7.408 0.709 1.00 86.88 171 MET A O 1
ATOM 1352 N N . ASN A 1 172 ? 0.933 -8.340 0.689 1.00 89.94 172 ASN A N 1
ATOM 1353 C CA . ASN A 1 172 ? 1.206 -8.078 2.103 1.00 89.94 172 ASN A CA 1
ATOM 1354 C C . ASN A 1 172 ? 1.700 -6.635 2.291 1.00 89.94 172 ASN A C 1
ATOM 1356 O O . ASN A 1 172 ? 2.227 -6.018 1.362 1.00 89.94 172 ASN A O 1
ATOM 1360 N N . GLY A 1 173 ? 1.602 -6.127 3.520 1.00 88.81 173 GLY A N 1
ATOM 1361 C CA . GLY A 1 173 ? 1.943 -4.738 3.822 1.00 88.81 173 GLY A CA 1
ATOM 1362 C C . GLY A 1 173 ? 3.401 -4.340 3.544 1.00 88.81 173 GLY A C 1
ATOM 1363 O O . GLY A 1 173 ? 3.669 -3.182 3.235 1.00 88.81 173 GLY A O 1
ATOM 1364 N N . THR A 1 174 ? 4.362 -5.267 3.602 1.00 91.56 174 THR A N 1
ATOM 1365 C CA . THR A 1 174 ? 5.758 -4.961 3.240 1.00 91.56 174 THR A CA 1
ATOM 1366 C C . THR A 1 174 ? 5.892 -4.734 1.734 1.00 91.56 174 THR A C 1
ATOM 1368 O O . THR A 1 174 ? 6.526 -3.771 1.310 1.00 91.56 174 THR A O 1
ATOM 1371 N N . ASP A 1 175 ? 5.270 -5.581 0.912 1.00 91.38 175 ASP A N 1
ATOM 1372 C CA . ASP A 1 175 ? 5.303 -5.432 -0.547 1.00 91.38 175 ASP A CA 1
ATOM 1373 C C . ASP A 1 175 ? 4.470 -4.223 -1.026 1.00 91.38 175 ASP A C 1
ATOM 1375 O O . ASP A 1 175 ? 4.847 -3.567 -1.999 1.00 91.38 175 ASP A O 1
ATOM 1379 N N . GLU A 1 176 ? 3.418 -3.847 -0.294 1.00 92.44 176 GLU A N 1
ATOM 1380 C CA . GLU A 1 176 ? 2.700 -2.571 -0.441 1.00 92.44 176 GLU A CA 1
ATOM 1381 C C . GLU A 1 176 ? 3.615 -1.367 -0.173 1.00 92.44 176 GLU A C 1
ATOM 1383 O O . GLU A 1 176 ? 3.738 -0.487 -1.027 1.00 92.44 176 GLU A O 1
ATOM 1388 N N . GLY A 1 177 ? 4.338 -1.359 0.953 1.00 94.38 177 GLY A N 1
ATOM 1389 C CA . GLY A 1 177 ? 5.289 -0.294 1.280 1.00 94.38 177 GLY A CA 1
ATOM 1390 C C . GLY A 1 177 ? 6.440 -0.184 0.271 1.00 94.38 177 GLY A C 1
ATOM 1391 O O . GLY A 1 177 ? 6.801 0.913 -0.158 1.00 94.38 177 GLY A O 1
ATOM 1392 N N . VAL A 1 178 ? 6.990 -1.312 -0.184 1.00 95.06 178 VAL A N 1
ATOM 1393 C CA . VAL A 1 178 ? 7.998 -1.328 -1.257 1.00 95.06 178 VAL A CA 1
ATOM 1394 C C . VAL A 1 178 ? 7.426 -0.769 -2.564 1.00 95.06 178 VAL A C 1
ATOM 1396 O O . VAL A 1 178 ? 8.094 0.025 -3.226 1.00 95.06 178 VAL A O 1
ATOM 1399 N N . SER A 1 179 ? 6.187 -1.121 -2.916 1.00 94.19 179 SER A N 1
ATOM 1400 C CA . SER A 1 179 ? 5.518 -0.613 -4.121 1.00 94.19 179 SER A CA 1
ATOM 1401 C C . SER A 1 179 ? 5.274 0.897 -4.039 1.00 94.19 179 SER A C 1
ATOM 1403 O O . SER A 1 179 ? 5.586 1.616 -4.985 1.00 94.19 179 SER A O 1
ATOM 1405 N N . ALA A 1 180 ? 4.815 1.409 -2.894 1.00 95.38 180 ALA A N 1
ATOM 1406 C CA . ALA A 1 180 ? 4.638 2.843 -2.669 1.00 95.38 180 ALA A CA 1
ATOM 1407 C C . ALA A 1 180 ? 5.974 3.615 -2.720 1.00 95.38 180 ALA A C 1
ATOM 1409 O O . ALA A 1 180 ? 6.047 4.685 -3.329 1.00 95.38 180 ALA A O 1
ATOM 1410 N N . TRP A 1 181 ? 7.055 3.053 -2.160 1.00 96.69 181 TRP A N 1
ATOM 1411 C CA . TRP A 1 181 ? 8.401 3.633 -2.256 1.00 96.69 181 TRP A CA 1
ATOM 1412 C C . TRP A 1 181 ? 8.921 3.686 -3.697 1.00 96.69 181 TRP A C 1
ATOM 1414 O O . TRP A 1 181 ? 9.509 4.695 -4.096 1.00 96.69 181 TRP A O 1
ATOM 1424 N N . ILE A 1 182 ? 8.687 2.631 -4.489 1.00 94.75 182 ILE A N 1
ATOM 1425 C CA . ILE A 1 182 ? 9.008 2.617 -5.923 1.00 94.75 182 ILE A CA 1
ATOM 1426 C C . ILE A 1 182 ? 8.221 3.718 -6.634 1.00 94.75 182 ILE A C 1
ATOM 1428 O O . ILE A 1 182 ? 8.830 4.513 -7.344 1.00 94.75 182 ILE A O 1
ATOM 1432 N N . THR A 1 183 ? 6.906 3.803 -6.412 1.00 94.50 183 THR A N 1
ATOM 1433 C CA . THR A 1 183 ? 6.026 4.790 -7.055 1.00 94.50 183 THR A CA 1
ATOM 1434 C C . THR A 1 183 ? 6.506 6.217 -6.823 1.00 94.50 183 THR A C 1
ATOM 1436 O O . THR A 1 183 ? 6.748 6.939 -7.790 1.00 94.50 183 THR A O 1
ATOM 1439 N N . ILE A 1 184 ? 6.719 6.627 -5.566 1.00 95.19 184 ILE A N 1
ATOM 1440 C CA . ILE A 1 184 ? 7.145 8.002 -5.280 1.00 95.19 184 ILE A CA 1
ATOM 1441 C C . ILE A 1 184 ? 8.528 8.302 -5.877 1.00 95.19 184 ILE A C 1
ATOM 1443 O O . ILE A 1 184 ? 8.685 9.318 -6.545 1.00 95.19 184 ILE A O 1
ATOM 1447 N N . ASN A 1 185 ? 9.504 7.395 -5.750 1.00 94.12 185 ASN A N 1
ATOM 1448 C CA . ASN A 1 185 ? 10.858 7.621 -6.268 1.00 94.12 185 ASN A CA 1
ATOM 1449 C C . ASN A 1 185 ? 10.964 7.498 -7.801 1.00 94.12 185 ASN A C 1
ATOM 1451 O O . ASN A 1 185 ? 11.900 8.031 -8.405 1.00 94.12 185 ASN A O 1
ATOM 1455 N N . PHE A 1 186 ? 10.026 6.803 -8.447 1.00 92.31 186 PHE A N 1
ATOM 1456 C CA . PHE A 1 186 ? 9.872 6.796 -9.898 1.00 92.31 186 PHE A CA 1
ATOM 1457 C C . PHE A 1 186 ? 9.336 8.148 -10.384 1.00 92.31 186 PHE A C 1
ATOM 1459 O O . PHE A 1 186 ? 9.942 8.766 -11.262 1.00 92.31 186 PHE A O 1
ATOM 1466 N N . LEU A 1 187 ? 8.251 8.637 -9.771 1.00 91.69 187 LEU A N 1
ATOM 1467 C CA . LEU A 1 187 ? 7.595 9.896 -10.139 1.00 91.69 187 LEU A CA 1
ATOM 1468 C C . LEU A 1 187 ? 8.466 11.129 -9.843 1.00 91.69 187 LEU A C 1
ATOM 1470 O O . LEU A 1 187 ? 8.525 12.033 -10.672 1.00 91.69 187 LEU A O 1
ATOM 1474 N N . THR A 1 188 ? 9.218 11.151 -8.736 1.00 91.56 188 THR A N 1
ATOM 1475 C CA . THR A 1 188 ? 10.203 12.219 -8.451 1.00 91.56 188 THR A CA 1
ATOM 1476 C C . THR A 1 188 ? 11.472 12.123 -9.305 1.00 91.56 188 THR A C 1
ATOM 1478 O O . THR A 1 188 ? 12.356 12.969 -9.195 1.00 91.56 188 THR A O 1
ATOM 1481 N N . GLY A 1 189 ? 11.620 11.080 -10.130 1.00 88.94 189 GLY A N 1
ATOM 1482 C CA . GLY A 1 189 ? 12.816 10.839 -10.937 1.00 88.94 189 GLY A CA 1
ATOM 1483 C C . GLY A 1 189 ? 14.039 10.336 -10.157 1.00 88.94 189 GLY A C 1
ATOM 1484 O O . GLY A 1 189 ? 15.063 10.051 -10.780 1.00 88.94 189 GLY A O 1
ATOM 1485 N N . SER A 1 190 ? 13.945 10.152 -8.834 1.00 88.94 190 SER A N 1
ATOM 1486 C CA . SER A 1 190 ? 15.029 9.662 -7.965 1.00 88.94 190 SER A CA 1
ATOM 1487 C C . SER A 1 190 ? 15.593 8.295 -8.386 1.00 88.94 190 SER A C 1
ATOM 1489 O O . SER A 1 190 ? 16.752 7.997 -8.102 1.00 88.94 190 SER A O 1
ATOM 1491 N N . LEU A 1 191 ? 14.817 7.461 -9.090 1.00 87.81 191 LEU A N 1
ATOM 1492 C CA . LEU A 1 191 ? 15.297 6.181 -9.633 1.00 87.81 191 LEU A CA 1
ATOM 1493 C C . LEU A 1 191 ? 16.123 6.308 -10.929 1.00 87.81 191 LEU A C 1
ATOM 1495 O O . LEU A 1 191 ? 16.820 5.357 -11.285 1.00 87.81 191 LEU A O 1
ATOM 1499 N N . LYS A 1 192 ? 16.099 7.457 -11.623 1.00 83.31 192 LYS A N 1
ATOM 1500 C CA . LYS A 1 192 ? 16.808 7.644 -12.903 1.00 83.31 192 LYS A CA 1
ATOM 1501 C C . LYS A 1 192 ? 18.324 7.755 -12.706 1.00 83.31 192 LYS A C 1
ATOM 1503 O O . LYS A 1 192 ? 19.093 7.021 -13.327 1.00 83.31 192 LYS A O 1
ATOM 1508 N N . THR A 1 193 ? 18.792 8.623 -11.810 1.00 75.69 193 THR A N 1
ATOM 1509 C CA . THR A 1 193 ? 20.224 8.956 -11.667 1.00 75.69 193 THR A CA 1
ATOM 1510 C C . THR A 1 193 ? 20.962 8.033 -10.682 1.00 75.69 193 THR A C 1
ATOM 1512 O O . THR A 1 193 ? 20.412 7.685 -9.633 1.00 75.69 193 THR A O 1
ATOM 1515 N N . PRO A 1 194 ? 22.194 7.566 -10.981 1.00 72.88 194 PRO A N 1
ATOM 1516 C CA . PRO A 1 194 ? 23.039 6.878 -10.000 1.00 72.88 194 PRO A CA 1
ATOM 1517 C C . PRO A 1 194 ? 23.376 7.812 -8.833 1.00 72.88 194 PRO A C 1
ATOM 1519 O O . PRO A 1 194 ? 23.654 8.985 -9.052 1.00 72.88 194 PRO A O 1
ATOM 1522 N N . GLY A 1 195 ? 23.332 7.311 -7.595 1.00 71.31 195 GLY A N 1
ATOM 1523 C CA . GLY A 1 195 ? 23.577 8.132 -6.399 1.00 71.31 195 GLY A CA 1
ATOM 1524 C C . GLY A 1 195 ? 22.505 9.195 -6.106 1.00 71.31 195 GLY A C 1
ATOM 1525 O O . GLY A 1 195 ? 22.683 9.988 -5.184 1.00 71.31 195 GLY A O 1
ATOM 1526 N N . GLY A 1 196 ? 21.397 9.213 -6.858 1.00 74.94 196 GLY A N 1
ATOM 1527 C CA . GLY A 1 196 ? 20.288 10.142 -6.653 1.00 74.94 196 GLY A CA 1
ATOM 1528 C C . GLY A 1 196 ? 19.678 10.045 -5.252 1.00 74.94 196 GLY A C 1
ATOM 1529 O O . GLY A 1 196 ? 19.593 8.972 -4.651 1.00 74.94 196 GLY A O 1
ATOM 1530 N N . SER A 1 197 ? 19.231 11.187 -4.726 1.00 85.94 197 SER A N 1
ATOM 1531 C CA . SER A 1 197 ? 18.561 11.248 -3.429 1.00 85.94 197 SER A CA 1
ATOM 1532 C C . SER A 1 197 ? 17.164 10.626 -3.526 1.00 85.94 197 SER A C 1
ATOM 1534 O O . SER A 1 197 ? 16.280 11.178 -4.182 1.00 85.94 197 SER A O 1
ATOM 1536 N N . SER A 1 198 ? 16.957 9.482 -2.873 1.00 92.38 198 SER A N 1
ATOM 1537 C CA . SER A 1 198 ? 15.628 8.893 -2.697 1.00 92.38 198 SER A CA 1
ATOM 1538 C C . SER A 1 198 ? 14.916 9.461 -1.473 1.00 92.38 198 SER A C 1
ATOM 1540 O O . SER A 1 198 ? 15.553 9.646 -0.428 1.00 92.38 198 SER A O 1
ATOM 1542 N N . VAL A 1 199 ? 13.599 9.629 -1.567 1.00 94.62 199 VAL A N 1
ATOM 1543 C CA . VAL A 1 199 ? 12.724 9.934 -0.426 1.00 94.62 199 VAL A CA 1
ATOM 1544 C C . VAL A 1 199 ? 12.279 8.651 0.283 1.00 94.62 199 VAL A C 1
ATOM 1546 O O . VAL A 1 199 ? 12.254 7.568 -0.312 1.00 94.62 199 VAL A O 1
ATOM 1549 N N . GLY A 1 200 ? 11.957 8.770 1.571 1.00 96.19 200 GLY A N 1
ATOM 1550 C CA . GLY A 1 200 ? 11.235 7.738 2.315 1.00 96.19 200 GLY A CA 1
ATOM 1551 C C . GLY A 1 200 ? 9.732 7.798 2.037 1.00 96.19 200 GLY A C 1
ATOM 1552 O O . GLY A 1 200 ? 9.231 8.781 1.495 1.00 96.19 200 GLY A O 1
ATOM 1553 N N . MET A 1 201 ? 9.025 6.741 2.417 1.00 96.75 201 MET A N 1
ATOM 1554 C CA . MET A 1 201 ? 7.584 6.586 2.263 1.00 96.75 201 MET A CA 1
ATOM 1555 C C . MET A 1 201 ? 6.982 6.145 3.603 1.00 96.75 201 MET A C 1
ATOM 1557 O O . MET A 1 201 ? 7.532 5.263 4.273 1.00 96.75 201 MET A O 1
ATOM 1561 N N . LEU A 1 202 ? 5.862 6.771 3.966 1.00 97.19 202 LEU A N 1
ATOM 1562 C CA . LEU A 1 202 ? 4.951 6.358 5.031 1.00 97.19 202 LEU A CA 1
ATOM 1563 C C . LEU A 1 202 ? 3.538 6.300 4.438 1.00 97.19 202 LEU A C 1
ATOM 1565 O O . LEU A 1 202 ? 3.116 7.270 3.810 1.00 97.19 202 LEU A O 1
ATOM 1569 N N . ASP A 1 203 ? 2.826 5.191 4.635 1.00 95.19 203 ASP A N 1
ATOM 1570 C CA . ASP A 1 203 ? 1.442 5.006 4.174 1.00 95.19 203 ASP A CA 1
ATOM 1571 C C . ASP A 1 203 ? 0.572 4.549 5.351 1.00 95.19 203 ASP A C 1
ATOM 1573 O O . ASP A 1 203 ? 0.884 3.566 6.025 1.00 95.19 203 ASP A O 1
ATOM 1577 N N . LEU A 1 204 ? -0.488 5.309 5.630 1.00 95.38 204 LEU A N 1
ATOM 1578 C CA . LEU A 1 204 ? -1.433 5.077 6.721 1.00 95.38 204 LEU A CA 1
ATOM 1579 C C . LEU A 1 204 ? -2.679 4.397 6.145 1.00 95.38 204 LEU A C 1
ATOM 1581 O O . LEU A 1 204 ? -3.663 5.046 5.781 1.00 95.38 204 LEU A O 1
ATOM 1585 N N . GLY A 1 205 ? -2.627 3.070 6.066 1.00 91.31 205 GLY A N 1
ATOM 1586 C CA . GLY A 1 205 ? -3.754 2.244 5.651 1.00 91.31 205 GLY A CA 1
ATOM 1587 C C . GLY A 1 205 ? -4.861 2.169 6.709 1.00 91.31 205 GLY A C 1
ATOM 1588 O O . GLY A 1 205 ? -4.775 2.730 7.800 1.00 91.31 205 GLY A O 1
ATOM 1589 N N . GLY A 1 206 ? -5.929 1.425 6.406 1.00 89.38 206 GLY A N 1
ATOM 1590 C CA . GLY A 1 206 ? -7.032 1.212 7.354 1.00 89.38 206 GLY A CA 1
ATOM 1591 C C . GLY A 1 206 ? -6.641 0.330 8.547 1.00 89.38 206 GLY A C 1
ATOM 1592 O O . GLY A 1 206 ? -6.950 0.671 9.687 1.00 89.38 206 GLY A O 1
ATOM 1593 N N . GLY A 1 207 ? -5.940 -0.777 8.279 1.00 88.56 207 GLY A N 1
ATOM 1594 C CA . GLY A 1 207 ? -5.543 -1.778 9.280 1.00 88.56 207 GLY A CA 1
ATOM 1595 C C . GLY A 1 207 ? -4.070 -1.756 9.699 1.00 88.56 207 GLY A C 1
ATOM 1596 O O . GLY A 1 207 ? -3.712 -2.323 10.728 1.00 88.56 207 GLY A O 1
ATOM 1597 N N . SER A 1 208 ? -3.205 -1.098 8.930 1.00 92.56 208 SER A N 1
ATOM 1598 C CA . SER A 1 208 ? -1.758 -1.049 9.156 1.00 92.56 208 SER A CA 1
ATOM 1599 C C . SER A 1 208 ? -1.164 0.312 8.797 1.00 92.56 208 SER A C 1
ATOM 1601 O O . SER A 1 208 ? -1.753 1.038 7.998 1.00 92.56 208 SER A O 1
ATOM 1603 N N . THR A 1 209 ? 0.023 0.607 9.330 1.00 96.19 209 THR A N 1
ATOM 1604 C CA . THR A 1 209 ? 0.901 1.667 8.806 1.00 96.19 209 THR A CA 1
ATOM 1605 C C . THR A 1 209 ? 2.173 1.062 8.225 1.00 96.19 209 THR A C 1
ATOM 1607 O O . THR A 1 209 ? 2.830 0.237 8.860 1.00 96.19 209 THR A O 1
ATOM 1610 N N . GLN A 1 210 ? 2.541 1.501 7.030 1.00 97.25 210 GLN A N 1
ATOM 1611 C CA . GLN A 1 210 ? 3.667 1.018 6.252 1.00 97.25 210 GLN A CA 1
ATOM 1612 C C . GLN A 1 210 ? 4.796 2.047 6.299 1.00 97.25 210 GLN A C 1
ATOM 1614 O O . GLN A 1 210 ? 4.563 3.249 6.190 1.00 97.25 210 GLN A O 1
ATOM 1619 N N . ILE A 1 211 ? 6.034 1.568 6.398 1.00 97.25 211 ILE A N 1
ATOM 1620 C CA . ILE A 1 211 ? 7.246 2.372 6.227 1.00 97.25 211 ILE A CA 1
ATOM 1621 C C . ILE A 1 211 ? 8.151 1.710 5.190 1.00 97.25 211 ILE A C 1
ATOM 1623 O O . ILE A 1 211 ? 8.323 0.488 5.183 1.00 97.25 211 ILE A O 1
ATOM 1627 N N . ALA A 1 212 ? 8.750 2.513 4.312 1.00 97.31 212 ALA A N 1
ATOM 1628 C CA . ALA A 1 212 ? 9.791 2.056 3.400 1.00 97.31 212 ALA A CA 1
ATOM 1629 C C . ALA A 1 212 ? 10.775 3.182 3.059 1.00 97.31 212 ALA A C 1
ATOM 1631 O O . ALA A 1 212 ? 10.373 4.291 2.709 1.00 97.31 212 ALA A O 1
ATOM 1632 N N . PHE A 1 213 ? 12.076 2.909 3.141 1.00 96.31 213 PHE A N 1
ATOM 1633 C CA . PHE A 1 213 ? 13.124 3.845 2.730 1.00 96.31 213 PHE A CA 1
ATOM 1634 C C . PHE A 1 213 ? 14.418 3.114 2.359 1.00 96.31 213 PHE A C 1
ATOM 1636 O O . PHE A 1 213 ? 14.638 1.968 2.747 1.00 96.31 213 PHE A O 1
ATOM 1643 N N . LEU A 1 214 ? 15.299 3.792 1.621 1.00 95.25 214 LEU A N 1
ATOM 1644 C CA . LEU A 1 214 ? 16.660 3.329 1.346 1.00 95.25 214 LEU A CA 1
ATOM 1645 C C . LEU A 1 214 ? 17.604 3.840 2.453 1.00 95.25 214 LEU A C 1
ATOM 1647 O O . LEU A 1 214 ? 17.834 5.052 2.524 1.00 95.25 214 LEU A O 1
ATOM 1651 N N . PRO A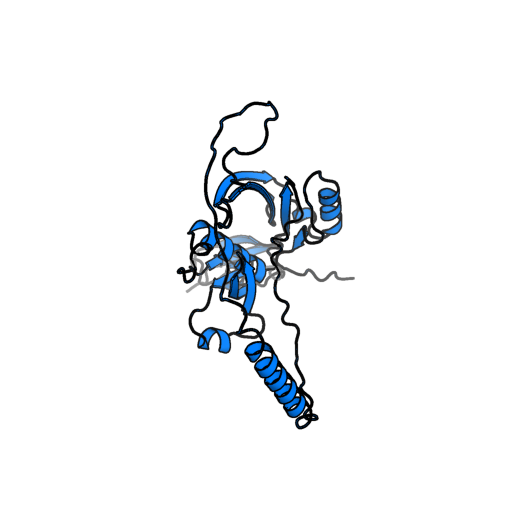 1 215 ? 18.151 2.975 3.327 1.00 94.12 215 PRO A N 1
ATOM 1652 C CA . PRO A 1 215 ? 19.077 3.405 4.369 1.00 94.12 215 PRO A CA 1
ATOM 1653 C C . PRO A 1 215 ? 20.403 3.873 3.759 1.00 94.12 215 PRO A C 1
ATOM 1655 O O . PRO A 1 215 ? 20.916 3.252 2.831 1.00 94.12 215 PRO A O 1
ATOM 1658 N N . ARG A 1 216 ? 20.971 4.962 4.294 1.00 89.12 216 ARG A N 1
ATOM 1659 C CA . ARG A 1 216 ? 22.269 5.513 3.844 1.00 89.12 216 ARG A CA 1
ATOM 1660 C C . ARG A 1 216 ? 23.444 5.170 4.754 1.00 89.12 216 ARG A C 1
ATOM 1662 O O . ARG A 1 216 ? 24.588 5.294 4.335 1.00 89.12 216 ARG A O 1
ATOM 1669 N N . VAL A 1 217 ? 23.164 4.785 5.996 1.00 91.00 217 VAL A N 1
ATOM 1670 C CA . VAL A 1 217 ? 24.171 4.491 7.018 1.00 91.00 217 VAL A CA 1
ATOM 1671 C C . VAL A 1 217 ? 24.206 2.984 7.233 1.00 91.00 217 VAL A C 1
ATOM 1673 O O . VAL A 1 217 ? 23.176 2.378 7.530 1.00 91.00 217 VAL A O 1
ATOM 1676 N N . GLU A 1 218 ? 25.387 2.379 7.111 1.00 90.12 218 GLU A N 1
ATOM 1677 C CA . GLU A 1 218 ? 25.559 0.926 7.248 1.00 90.12 218 GLU A CA 1
ATOM 1678 C C . GLU A 1 218 ? 25.106 0.422 8.631 1.00 90.12 218 GLU A C 1
ATOM 1680 O O . GLU A 1 218 ? 24.481 -0.630 8.734 1.00 90.12 218 GLU A O 1
ATOM 1685 N N . GLY A 1 219 ? 25.291 1.223 9.687 1.00 92.75 219 GLY A N 1
ATOM 1686 C CA . GLY A 1 219 ? 24.764 0.928 11.023 1.00 92.75 219 GLY A CA 1
ATOM 1687 C C . GLY A 1 219 ? 23.245 0.700 11.054 1.00 92.75 219 GLY A C 1
ATOM 1688 O O . GLY A 1 219 ? 22.780 -0.178 11.773 1.00 92.75 219 GLY A O 1
ATOM 1689 N N . THR A 1 220 ? 22.459 1.396 10.221 1.00 90.75 220 THR A N 1
ATOM 1690 C CA . THR A 1 220 ? 21.013 1.138 10.090 1.00 90.75 220 THR A CA 1
ATOM 1691 C C . THR A 1 220 ? 20.743 -0.217 9.435 1.00 90.75 220 THR A C 1
ATOM 1693 O O . THR A 1 220 ? 19.823 -0.920 9.847 1.00 90.75 220 THR A O 1
ATOM 1696 N N . LEU A 1 221 ? 21.546 -0.620 8.444 1.00 90.94 221 LEU A N 1
ATOM 1697 C CA . LEU A 1 221 ? 21.432 -1.934 7.799 1.00 90.94 221 LEU A CA 1
ATOM 1698 C C . LEU A 1 221 ? 21.846 -3.078 8.735 1.00 90.94 221 LEU A C 1
ATOM 1700 O O . LEU A 1 221 ? 21.268 -4.157 8.649 1.00 90.94 221 LEU A O 1
ATOM 1704 N N . GLN A 1 222 ? 22.810 -2.846 9.626 1.00 92.25 222 GLN A N 1
ATOM 1705 C CA . GLN A 1 222 ? 23.274 -3.828 10.612 1.00 92.25 222 GLN A CA 1
ATOM 1706 C C . GLN A 1 222 ? 22.327 -3.953 11.815 1.00 92.25 222 GLN A C 1
ATOM 1708 O O . GLN A 1 222 ? 22.079 -5.062 12.278 1.00 92.25 222 GLN A O 1
ATOM 1713 N N . ALA A 1 223 ? 21.764 -2.839 12.293 1.00 95.06 223 ALA A N 1
ATOM 1714 C CA . ALA A 1 223 ? 20.811 -2.813 13.407 1.00 95.06 223 ALA A CA 1
ATOM 1715 C C . ALA A 1 223 ? 19.363 -3.164 13.004 1.00 95.06 223 ALA A C 1
ATOM 1717 O O . ALA A 1 223 ? 18.496 -3.294 13.867 1.00 95.06 223 ALA A O 1
ATOM 1718 N N . SER A 1 224 ? 19.073 -3.299 11.705 1.00 95.19 224 SER A N 1
ATOM 1719 C CA . SER A 1 224 ? 17.738 -3.672 11.222 1.00 95.19 224 SER A CA 1
ATOM 1720 C C . SER A 1 224 ? 17.367 -5.098 11.653 1.00 95.19 224 SER A C 1
ATOM 1722 O O . SER A 1 224 ? 18.147 -6.020 11.400 1.00 95.19 224 SER A O 1
ATOM 1724 N N . PRO A 1 225 ? 16.172 -5.329 12.234 1.00 95.06 225 PRO A N 1
ATOM 1725 C CA . PRO A 1 225 ? 15.765 -6.672 12.630 1.00 95.06 225 PRO A CA 1
ATOM 1726 C C . PRO A 1 225 ? 15.649 -7.638 11.434 1.00 95.06 225 PRO A C 1
ATOM 1728 O O . PRO A 1 225 ? 15.382 -7.211 10.301 1.00 95.06 225 PRO A O 1
ATOM 1731 N N . PRO A 1 226 ? 15.791 -8.960 11.655 1.00 92.31 226 PRO A N 1
ATOM 1732 C CA . PRO A 1 226 ? 15.574 -9.960 10.614 1.00 92.31 226 PRO A CA 1
ATOM 1733 C C . PRO A 1 226 ? 14.202 -9.799 9.942 1.00 92.31 226 PRO A C 1
ATOM 1735 O O . PRO A 1 226 ? 13.182 -9.674 10.612 1.00 92.31 226 PRO A O 1
ATOM 1738 N N . GLY A 1 227 ? 14.180 -9.799 8.607 1.00 91.25 227 GLY A N 1
ATOM 1739 C CA . GLY A 1 227 ? 12.959 -9.633 7.807 1.00 91.25 227 GLY A CA 1
ATOM 1740 C C . GLY A 1 227 ? 12.573 -8.186 7.465 1.00 91.25 227 GLY A C 1
ATOM 1741 O O . GLY A 1 227 ? 11.757 -7.997 6.570 1.00 91.25 227 GLY A O 1
ATOM 1742 N N . TYR A 1 228 ? 13.189 -7.171 8.084 1.00 95.50 228 TYR A N 1
ATOM 1743 C CA . TYR A 1 228 ? 12.889 -5.751 7.812 1.00 95.50 228 TYR A CA 1
ATOM 1744 C C . TYR A 1 228 ? 13.644 -5.188 6.596 1.00 95.50 228 TYR A C 1
ATOM 1746 O O . TYR A 1 228 ? 13.398 -4.060 6.176 1.00 95.50 228 TYR A O 1
ATOM 1754 N N . LEU A 1 229 ? 14.584 -5.949 6.024 1.00 96.00 229 LEU A N 1
ATOM 1755 C CA . LEU A 1 229 ? 15.343 -5.545 4.840 1.00 96.00 229 LEU A CA 1
ATOM 1756 C C . LEU A 1 229 ? 14.855 -6.299 3.602 1.00 96.00 229 LEU A C 1
ATOM 1758 O O . LEU A 1 229 ? 15.050 -7.511 3.495 1.00 96.00 229 LEU A O 1
ATOM 1762 N N . THR A 1 230 ? 14.284 -5.573 2.640 1.00 94.19 230 THR A N 1
ATOM 1763 C CA . THR A 1 230 ? 13.843 -6.125 1.352 1.00 94.19 230 THR A CA 1
ATOM 1764 C C . THR A 1 230 ? 14.810 -5.731 0.240 1.00 94.19 230 THR A C 1
ATOM 1766 O O . THR A 1 230 ? 15.070 -4.551 0.004 1.00 94.19 230 THR A O 1
ATOM 1769 N N . ALA A 1 231 ? 15.343 -6.734 -0.462 1.00 93.31 231 ALA A N 1
ATOM 1770 C CA . ALA A 1 231 ? 16.215 -6.550 -1.617 1.00 93.31 231 ALA A CA 1
ATOM 1771 C C . ALA A 1 231 ? 15.432 -6.704 -2.930 1.00 93.31 231 ALA A C 1
ATOM 1773 O O . ALA A 1 231 ? 14.835 -7.754 -3.185 1.00 93.31 231 ALA A O 1
ATOM 1774 N N . LEU A 1 232 ? 15.482 -5.674 -3.778 1.00 90.94 232 LEU A N 1
ATOM 1775 C CA . LEU A 1 232 ? 14.849 -5.643 -5.100 1.00 90.94 232 LEU A CA 1
ATOM 1776 C C . LEU A 1 232 ? 15.843 -5.178 -6.168 1.00 90.94 232 LEU A C 1
ATOM 1778 O O . LEU A 1 232 ? 16.711 -4.348 -5.899 1.00 90.94 232 LEU A O 1
ATOM 1782 N N . ARG A 1 233 ? 15.705 -5.690 -7.397 1.00 90.12 233 ARG A N 1
ATOM 1783 C CA . ARG A 1 233 ? 16.501 -5.251 -8.553 1.00 90.12 233 ARG A CA 1
ATOM 1784 C C . ARG A 1 233 ? 15.622 -4.512 -9.560 1.00 90.12 233 ARG A C 1
ATOM 1786 O O . ARG A 1 233 ? 14.664 -5.087 -10.066 1.00 90.12 233 ARG A O 1
ATOM 1793 N N . MET A 1 234 ? 15.975 -3.267 -9.872 1.00 86.38 234 MET A N 1
ATOM 1794 C CA . MET A 1 234 ? 15.249 -2.381 -10.789 1.00 86.38 234 MET A CA 1
ATOM 1795 C C . MET A 1 234 ? 16.240 -1.481 -11.546 1.00 86.38 234 MET A C 1
ATOM 1797 O O . MET A 1 234 ? 17.254 -1.081 -10.983 1.00 86.38 234 MET A O 1
ATOM 1801 N N . PHE A 1 235 ? 15.996 -1.223 -12.837 1.00 86.50 235 PHE A N 1
ATOM 1802 C CA . PHE A 1 235 ? 16.863 -0.418 -13.728 1.00 86.50 235 PHE A CA 1
ATOM 1803 C C . PHE A 1 235 ? 18.365 -0.764 -13.629 1.00 86.50 235 PHE A C 1
ATOM 1805 O O . PHE A 1 235 ? 19.237 0.094 -13.520 1.00 86.50 235 PHE A O 1
ATOM 1812 N N . ASN A 1 236 ? 18.657 -2.071 -13.637 1.00 84.00 236 ASN A N 1
ATOM 1813 C CA . ASN A 1 236 ? 19.988 -2.664 -13.458 1.00 84.00 236 ASN A CA 1
ATOM 1814 C C . ASN A 1 236 ? 20.713 -2.330 -12.131 1.00 84.00 236 ASN A C 1
ATOM 1816 O O . ASN A 1 236 ? 21.917 -2.546 -12.017 1.00 84.00 236 ASN A O 1
ATOM 1820 N N . ARG A 1 237 ? 19.995 -1.874 -11.100 1.00 85.94 237 ARG A N 1
ATOM 1821 C CA . ARG A 1 237 ? 20.525 -1.635 -9.749 1.00 85.94 237 ARG A CA 1
ATOM 1822 C C . ARG A 1 237 ? 19.826 -2.513 -8.726 1.00 85.94 237 ARG A C 1
ATOM 1824 O O . ARG A 1 237 ? 18.656 -2.850 -8.895 1.00 85.94 237 ARG A O 1
ATOM 1831 N N . THR A 1 238 ? 20.535 -2.854 -7.658 1.00 91.25 238 THR A N 1
ATOM 1832 C CA . THR A 1 238 ? 19.967 -3.542 -6.495 1.00 91.25 238 THR A CA 1
ATOM 1833 C C . THR A 1 238 ? 19.767 -2.527 -5.380 1.00 91.25 238 THR A C 1
ATOM 1835 O O . THR A 1 238 ? 20.722 -1.879 -4.961 1.00 91.25 238 THR A O 1
ATOM 1838 N N . TYR A 1 239 ? 18.537 -2.409 -4.892 1.00 91.88 239 TYR A N 1
ATOM 1839 C CA . TYR A 1 239 ? 18.176 -1.587 -3.742 1.00 91.88 239 TYR A CA 1
ATOM 1840 C C . TYR A 1 239 ? 17.928 -2.509 -2.548 1.00 91.88 239 TYR A C 1
ATOM 1842 O O . TYR A 1 239 ? 17.234 -3.519 -2.679 1.00 91.88 239 TYR A O 1
ATOM 1850 N N . LYS A 1 240 ? 18.496 -2.168 -1.388 1.00 94.38 240 LYS A N 1
ATOM 1851 C CA . LYS A 1 240 ? 18.284 -2.864 -0.112 1.00 94.38 240 LYS A CA 1
ATOM 1852 C C . LYS A 1 240 ? 17.510 -1.918 0.803 1.00 94.38 240 LYS A C 1
ATOM 1854 O O . LYS A 1 240 ? 18.105 -1.102 1.499 1.00 94.38 240 LYS A O 1
ATOM 1859 N N . LEU A 1 241 ? 16.186 -1.969 0.713 1.00 95.69 241 LEU A N 1
ATOM 1860 C CA . LEU A 1 241 ? 15.297 -1.078 1.452 1.00 95.69 241 LEU A CA 1
ATOM 1861 C C . LEU A 1 241 ? 15.090 -1.596 2.872 1.00 95.69 241 LEU A C 1
ATOM 1863 O O . LEU A 1 241 ? 14.939 -2.802 3.064 1.00 95.69 241 LEU A O 1
ATOM 1867 N N . TYR A 1 242 ? 14.997 -0.686 3.836 1.00 96.94 242 TYR A N 1
ATOM 1868 C CA . TYR A 1 242 ? 14.236 -0.958 5.048 1.00 96.94 242 TYR A CA 1
ATOM 1869 C C . TYR A 1 242 ? 12.759 -0.871 4.675 1.00 96.94 242 TYR A C 1
ATOM 1871 O O . TYR A 1 242 ? 12.341 0.129 4.090 1.00 96.94 242 TYR A O 1
ATOM 1879 N N . SER A 1 243 ? 11.973 -1.899 4.982 1.00 96.19 243 SER A N 1
ATOM 1880 C CA . SER A 1 243 ? 10.523 -1.849 4.835 1.00 96.19 243 SER A CA 1
ATOM 1881 C C . SER A 1 243 ? 9.825 -2.753 5.841 1.00 96.19 243 SER A C 1
ATOM 1883 O O . SER A 1 243 ? 10.236 -3.893 6.060 1.00 96.19 243 SER A O 1
ATOM 1885 N N . TYR A 1 244 ? 8.761 -2.229 6.445 1.00 96.00 244 TYR A N 1
ATOM 1886 C CA . TYR A 1 244 ? 7.947 -2.940 7.419 1.00 96.00 244 TYR A CA 1
ATOM 1887 C C . TYR A 1 244 ? 6.500 -2.433 7.404 1.00 96.00 244 TYR A C 1
ATOM 1889 O O . TYR A 1 244 ? 6.238 -1.295 7.010 1.00 96.00 244 TYR A O 1
ATOM 1897 N N . SER A 1 245 ? 5.570 -3.274 7.857 1.00 96.31 245 SER A N 1
ATOM 1898 C CA . SER A 1 245 ? 4.161 -2.927 8.043 1.00 96.31 245 SER A CA 1
ATOM 1899 C C . SER A 1 245 ? 3.739 -3.232 9.477 1.00 96.31 245 SER A C 1
ATOM 1901 O O . SER A 1 245 ? 3.847 -4.363 9.950 1.00 96.31 245 SER A O 1
ATOM 1903 N N . TYR A 1 246 ? 3.271 -2.201 10.173 1.00 95.31 246 TYR A N 1
ATOM 1904 C CA . TYR A 1 246 ? 2.775 -2.271 11.538 1.00 95.31 246 TYR A CA 1
ATOM 1905 C C . TYR A 1 246 ? 1.266 -2.525 11.517 1.00 95.31 246 TYR A C 1
ATOM 1907 O O . TYR A 1 246 ? 0.464 -1.589 11.442 1.00 95.31 246 TYR A O 1
ATOM 1915 N N . LEU A 1 247 ? 0.876 -3.799 11.572 1.00 91.50 247 LEU A N 1
ATOM 1916 C CA . LEU A 1 247 ? -0.523 -4.204 11.720 1.00 91.50 247 LEU A CA 1
ATOM 1917 C C . LEU A 1 247 ? -1.105 -3.672 13.043 1.00 91.50 247 LEU A C 1
ATOM 1919 O O . LEU A 1 247 ? -0.412 -3.615 14.057 1.00 91.50 247 LEU A O 1
ATOM 1923 N N . GLY A 1 248 ? -2.370 -3.256 13.026 1.00 90.19 248 GLY A N 1
ATOM 1924 C CA . GLY A 1 248 ? -3.044 -2.605 14.152 1.00 90.19 248 GLY A CA 1
ATOM 1925 C C . GLY A 1 248 ? -2.805 -1.092 14.233 1.00 90.19 248 GLY A C 1
ATOM 1926 O O . GLY A 1 248 ? -3.617 -0.392 14.828 1.00 90.19 248 GLY A O 1
ATOM 1927 N N . LEU A 1 249 ? -1.754 -0.566 13.587 1.00 93.94 249 LEU A N 1
ATOM 1928 C CA . LEU A 1 249 ? -1.447 0.873 13.552 1.00 93.94 249 LEU A CA 1
ATOM 1929 C C . LEU A 1 249 ? -2.015 1.596 12.318 1.00 93.94 249 LEU A C 1
ATOM 1931 O O . LEU A 1 249 ? -1.573 2.695 11.997 1.00 93.94 249 LEU A O 1
ATOM 1935 N N . GLY A 1 250 ? -2.968 0.994 11.603 1.00 94.00 250 GLY A N 1
ATOM 1936 C CA . GLY A 1 250 ? -3.751 1.700 10.582 1.00 94.00 250 GLY A CA 1
ATOM 1937 C C . GLY A 1 250 ? -4.826 2.591 11.196 1.00 94.00 250 GLY A C 1
ATOM 1938 O O . GLY A 1 250 ? -5.208 2.395 12.346 1.00 94.00 250 GLY A O 1
ATOM 1939 N N . LEU A 1 251 ? -5.356 3.545 10.431 1.00 93.06 251 LEU A N 1
ATOM 1940 C CA . LEU A 1 251 ? -6.283 4.575 10.915 1.00 93.06 251 LEU A CA 1
ATOM 1941 C C . LEU A 1 251 ? -7.509 4.010 11.660 1.00 93.06 251 LEU A C 1
ATOM 1943 O O . LEU A 1 251 ? -7.915 4.560 12.682 1.00 93.06 251 LEU A O 1
ATOM 1947 N N . MET A 1 252 ? -8.099 2.919 11.164 1.00 91.69 252 MET A N 1
ATOM 1948 C CA . MET A 1 252 ? -9.321 2.339 11.735 1.00 91.69 252 MET A CA 1
ATOM 1949 C C . MET A 1 252 ? -9.015 1.387 12.897 1.00 91.69 252 MET A C 1
ATOM 1951 O O . MET A 1 252 ? -9.661 1.485 13.939 1.00 91.69 252 MET A O 1
ATOM 1955 N N . SER A 1 253 ? -7.991 0.535 12.774 1.00 91.81 253 SER A N 1
ATOM 1956 C CA . SER A 1 253 ? -7.557 -0.342 13.875 1.00 91.81 253 SER A CA 1
ATOM 1957 C C . SER A 1 253 ? -6.984 0.450 15.061 1.00 91.81 253 SER A C 1
ATOM 1959 O O . SER A 1 253 ? -7.308 0.157 16.211 1.00 91.81 253 SER A O 1
ATOM 1961 N N . ALA A 1 254 ? -6.223 1.519 14.805 1.00 94.31 254 ALA A N 1
ATOM 1962 C CA . ALA A 1 254 ? -5.737 2.422 15.846 1.00 94.31 254 ALA A CA 1
ATOM 1963 C C . ALA A 1 254 ? -6.898 3.162 16.526 1.00 94.31 254 ALA A C 1
ATOM 1965 O O . ALA A 1 254 ? -6.912 3.278 17.750 1.00 94.31 254 ALA A O 1
ATOM 1966 N N . ARG A 1 255 ? -7.915 3.598 15.765 1.00 94.50 255 ARG A N 1
ATOM 1967 C CA . ARG A 1 255 ? -9.143 4.175 16.333 1.00 94.50 255 ARG A CA 1
ATOM 1968 C C . ARG A 1 255 ? -9.866 3.179 17.241 1.00 94.50 255 ARG A C 1
ATOM 1970 O O . ARG A 1 255 ? -10.241 3.561 18.345 1.00 94.50 255 ARG A O 1
ATOM 1977 N N . LEU A 1 256 ? -10.017 1.918 16.830 1.00 92.94 256 LEU A N 1
ATOM 1978 C CA . LEU A 1 256 ? -10.613 0.873 17.670 1.00 92.94 256 LEU A CA 1
ATOM 1979 C C . LEU A 1 256 ? -9.830 0.681 18.981 1.00 92.94 256 LEU A C 1
ATOM 1981 O O . LEU A 1 256 ? -10.437 0.645 20.050 1.00 92.94 256 LEU A O 1
ATOM 1985 N N . ALA A 1 257 ? -8.497 0.630 18.911 1.00 92.62 257 ALA A N 1
ATOM 1986 C CA . ALA A 1 257 ? -7.633 0.491 20.083 1.00 92.62 257 ALA A CA 1
ATOM 1987 C C . ALA A 1 257 ? -7.706 1.707 21.031 1.00 92.62 257 ALA A C 1
ATOM 1989 O O . ALA A 1 257 ? -7.806 1.534 22.244 1.00 92.62 257 ALA A O 1
ATOM 1990 N N . ILE A 1 258 ? -7.732 2.934 20.494 1.00 94.44 258 ILE A N 1
ATOM 1991 C CA . ILE A 1 258 ? -7.906 4.190 21.255 1.00 94.44 258 ILE A CA 1
ATOM 1992 C C . ILE A 1 258 ? -9.277 4.254 21.950 1.00 94.44 258 ILE A C 1
ATOM 1994 O O . ILE A 1 258 ? -9.418 4.847 23.023 1.00 94.44 258 ILE A O 1
ATOM 1998 N N . LEU A 1 259 ? -10.294 3.623 21.363 1.00 93.50 259 LEU A N 1
ATOM 1999 C CA . LEU A 1 259 ? -11.620 3.468 21.962 1.00 93.50 259 LEU A CA 1
ATOM 2000 C C . LEU A 1 259 ? -11.685 2.324 22.996 1.00 93.50 259 LEU A C 1
ATOM 2002 O O . LEU A 1 259 ? -12.732 2.103 23.593 1.00 93.50 259 LEU A O 1
ATOM 2006 N N . GLY A 1 260 ? -10.593 1.588 23.229 1.00 90.31 260 GLY A N 1
ATOM 2007 C CA . GLY A 1 260 ? -10.560 0.444 24.148 1.00 90.31 260 GLY A CA 1
ATOM 2008 C C . GLY A 1 260 ? -11.234 -0.823 23.603 1.00 90.31 260 GLY A C 1
ATOM 2009 O O . GLY A 1 260 ? -11.544 -1.735 24.373 1.00 90.31 260 GLY A O 1
ATOM 2010 N N . GLY A 1 261 ? -11.485 -0.880 22.292 1.00 88.69 261 GLY A N 1
ATOM 2011 C CA . GLY A 1 261 ? -11.991 -2.061 21.597 1.00 88.69 261 GLY A CA 1
ATOM 2012 C C . GLY A 1 261 ? -10.886 -3.056 21.225 1.00 88.69 261 GLY A C 1
ATOM 2013 O O . GLY A 1 261 ? -9.694 -2.762 21.310 1.00 88.69 261 GLY A O 1
ATOM 2014 N N . VAL A 1 262 ? -11.291 -4.250 20.786 1.00 85.50 262 VAL A N 1
ATOM 2015 C CA . VAL A 1 262 ? -10.389 -5.315 20.321 1.00 85.50 262 VAL A CA 1
ATOM 2016 C C . VAL A 1 262 ? -10.872 -5.813 18.960 1.00 85.50 262 VAL A C 1
ATOM 2018 O O . VAL A 1 262 ? -12.053 -6.114 18.791 1.00 85.50 262 VAL A O 1
ATOM 2021 N N . GLU A 1 263 ? -9.961 -5.892 17.988 1.00 79.75 263 GLU A N 1
ATOM 2022 C CA . GLU A 1 263 ? -10.258 -6.293 16.606 1.00 79.75 263 GLU A CA 1
ATOM 2023 C C . GLU A 1 263 ? -10.948 -7.671 16.558 1.00 79.75 263 GLU A C 1
ATOM 2025 O O . GLU A 1 263 ? -10.513 -8.623 17.212 1.00 79.75 263 GLU A O 1
ATOM 2030 N N . GLY A 1 264 ? -12.048 -7.778 15.806 1.00 69.62 264 GLY A N 1
ATOM 2031 C CA . GLY A 1 264 ? -12.826 -9.017 15.680 1.00 69.62 264 GLY A CA 1
ATOM 2032 C C . GLY A 1 264 ? -13.603 -9.445 16.934 1.00 69.62 264 GLY A C 1
ATOM 2033 O O . GLY A 1 264 ? -14.230 -10.504 16.917 1.00 69.62 264 GLY A O 1
ATOM 2034 N N . GLN A 1 265 ? -13.593 -8.654 18.013 1.00 75.00 265 GLN A N 1
ATOM 2035 C CA . GLN A 1 265 ? -14.431 -8.887 19.190 1.00 75.00 265 GLN A CA 1
ATOM 2036 C C . GLN A 1 265 ? -15.573 -7.862 19.236 1.00 75.00 265 GLN A C 1
ATOM 2038 O O . GLN A 1 265 ? -15.312 -6.657 19.331 1.00 75.00 265 GLN A O 1
ATOM 2043 N N . PRO A 1 266 ? -16.842 -8.314 19.214 1.00 71.06 266 PRO A N 1
ATOM 2044 C CA . PRO A 1 266 ? -17.964 -7.477 19.608 1.00 71.06 266 PRO A CA 1
ATOM 2045 C C . PRO A 1 266 ? -17.764 -6.954 21.030 1.00 71.06 266 PRO A C 1
ATOM 2047 O O . PRO A 1 266 ? -17.202 -7.646 21.887 1.00 71.06 266 PRO A O 1
ATOM 2050 N N . ALA A 1 267 ? -18.263 -5.750 21.306 1.00 66.44 267 ALA A N 1
ATOM 2051 C CA . ALA A 1 267 ? -18.434 -5.330 22.688 1.00 66.44 267 ALA A CA 1
ATOM 2052 C C . ALA A 1 267 ? -19.330 -6.358 23.404 1.00 66.44 267 ALA A C 1
ATOM 2054 O O . ALA A 1 267 ? -20.401 -6.698 22.902 1.00 66.44 267 ALA A O 1
ATOM 2055 N N . LYS A 1 268 ? -18.883 -6.880 24.557 1.00 67.25 268 LYS A N 1
ATOM 2056 C CA . LYS A 1 268 ? -19.706 -7.775 25.391 1.00 67.25 268 LYS A CA 1
ATOM 2057 C C . LYS A 1 268 ? -21.037 -7.087 25.693 1.00 67.25 268 LYS A C 1
ATOM 2059 O O . LYS A 1 268 ? -21.014 -5.889 25.974 1.00 67.25 268 LYS A O 1
ATOM 2064 N N . ASP A 1 269 ? -22.142 -7.832 25.657 1.00 66.25 269 ASP A N 1
ATOM 2065 C CA . ASP A 1 269 ? -23.507 -7.291 25.679 1.00 66.25 269 ASP A CA 1
ATOM 2066 C C . ASP A 1 269 ? -23.684 -6.118 26.658 1.00 66.25 269 ASP A C 1
ATOM 2068 O O . ASP A 1 269 ? -23.479 -6.241 27.867 1.00 66.25 269 ASP A O 1
ATOM 2072 N N . GLY A 1 270 ? -24.029 -4.950 26.108 1.00 65.38 270 GLY A N 1
ATOM 2073 C CA . GLY A 1 270 ? -24.270 -3.715 26.860 1.00 65.38 270 GLY A CA 1
ATOM 2074 C C . GLY A 1 270 ? -23.035 -2.901 27.277 1.00 65.38 270 GLY A C 1
ATOM 2075 O O . GLY A 1 270 ? -23.214 -1.801 27.799 1.00 65.38 270 GLY A O 1
ATOM 2076 N N . LYS A 1 271 ? -21.797 -3.364 27.052 1.00 77.75 271 LYS A N 1
ATOM 2077 C CA . LYS A 1 271 ? -20.589 -2.620 27.454 1.00 77.75 271 LYS A CA 1
ATOM 2078 C C . LYS A 1 271 ? -20.255 -1.487 26.472 1.00 77.75 271 LYS A C 1
ATOM 2080 O O . LYS A 1 271 ? -19.884 -1.734 25.330 1.00 77.75 271 LYS A O 1
ATOM 2085 N N . GLU A 1 272 ? -20.323 -0.248 26.951 1.00 89.38 272 GLU A N 1
ATOM 2086 C CA . GLU A 1 272 ? -19.889 0.951 26.220 1.00 89.38 272 GLU A CA 1
ATOM 2087 C C . GLU A 1 272 ? -18.348 1.059 26.189 1.00 89.38 272 GLU A C 1
ATOM 2089 O O . GLU A 1 272 ? -17.663 0.741 27.167 1.00 89.38 272 GLU A O 1
ATOM 2094 N N . LEU A 1 273 ? -17.804 1.497 25.052 1.00 93.00 273 LEU A N 1
ATOM 2095 C CA . LEU A 1 273 ? -16.394 1.823 24.855 1.00 93.00 273 LEU A CA 1
ATOM 2096 C C . LEU A 1 273 ? -16.137 3.275 25.284 1.00 93.00 273 LEU A C 1
ATOM 2098 O O . LEU A 1 273 ? -16.560 4.216 24.613 1.00 93.00 273 LEU A O 1
ATOM 2102 N N . VAL A 1 274 ? -15.449 3.456 26.410 1.00 94.06 274 VAL A N 1
ATOM 2103 C CA . VAL A 1 274 ? -15.171 4.773 27.001 1.00 94.06 274 VAL A CA 1
ATOM 2104 C C . VAL A 1 274 ? -13.749 5.205 26.647 1.00 94.06 274 VAL A C 1
ATOM 2106 O O . VAL A 1 274 ? -12.810 4.449 26.889 1.00 94.06 274 VAL A O 1
ATOM 2109 N N . SER A 1 275 ? -13.575 6.415 26.107 1.00 95.00 275 SER A N 1
ATOM 2110 C CA . SER A 1 275 ? -12.261 6.923 25.683 1.00 95.00 275 SER A CA 1
ATOM 2111 C C . SER A 1 275 ? -12.007 8.373 26.116 1.00 95.00 275 SER A C 1
ATOM 2113 O O . SER A 1 275 ? -12.895 9.214 25.955 1.00 95.00 275 SER A O 1
ATOM 2115 N N . PRO A 1 276 ? -10.793 8.719 26.591 1.00 95.75 276 PRO A N 1
ATOM 2116 C CA . PRO A 1 276 ? -10.395 10.107 26.844 1.00 95.75 276 PRO A CA 1
ATOM 2117 C C . PRO A 1 276 ? -10.177 10.914 25.553 1.00 95.75 276 PRO A C 1
ATOM 2119 O O . PRO A 1 276 ? -10.068 12.135 25.602 1.00 95.75 276 PRO A O 1
ATOM 2122 N N . CYS A 1 277 ? -10.130 10.261 24.386 1.00 95.81 277 CYS A N 1
ATOM 2123 C CA . CYS A 1 277 ? -10.015 10.926 23.084 1.00 95.81 277 CYS A CA 1
ATOM 2124 C C . CYS A 1 277 ? -11.364 11.428 22.529 1.00 95.81 277 CYS A C 1
ATOM 2126 O O . CYS A 1 277 ? -11.428 11.889 21.389 1.00 95.81 277 CYS A O 1
ATOM 2128 N N . LEU A 1 278 ? -12.441 11.335 23.314 1.00 95.75 278 LEU A N 1
ATOM 2129 C CA . LEU A 1 278 ? -13.777 11.837 23.000 1.00 95.75 278 LEU A CA 1
ATOM 2130 C C . LEU A 1 278 ? -14.215 12.834 24.085 1.00 95.75 278 LEU A C 1
ATOM 2132 O O . LEU A 1 278 ? -13.903 12.651 25.259 1.00 95.75 278 LEU A O 1
ATOM 2136 N N . SER A 1 279 ? -14.964 13.876 23.703 1.00 95.88 279 SER A N 1
ATOM 2137 C CA . SER A 1 279 ? -15.513 14.861 24.655 1.00 95.88 279 SER A CA 1
ATOM 2138 C C . SER A 1 279 ? -16.324 14.167 25.763 1.00 95.88 279 SER A C 1
ATOM 2140 O O . SER A 1 279 ? -17.150 13.326 25.413 1.00 95.88 279 SER A O 1
ATOM 2142 N N . PRO A 1 280 ? -16.216 14.550 27.052 1.00 96.06 280 PRO A N 1
ATOM 2143 C CA . PRO A 1 280 ? -16.994 13.954 28.151 1.00 96.06 280 PRO A CA 1
ATOM 2144 C C . PRO A 1 280 ? -18.524 13.961 27.966 1.00 96.06 280 PRO A C 1
ATOM 2146 O O . PRO A 1 280 ? -19.236 13.196 28.616 1.00 96.06 280 PRO A O 1
ATOM 2149 N N . SER A 1 281 ? -19.046 14.836 27.097 1.00 95.62 281 SER A N 1
ATOM 2150 C CA . SER A 1 281 ? -20.465 14.910 26.718 1.00 95.62 281 SER A CA 1
ATOM 2151 C C . SER A 1 281 ? -20.848 14.035 25.516 1.00 95.62 281 SER A C 1
ATOM 2153 O O . SER A 1 281 ? -22.035 13.867 25.237 1.00 95.62 281 SER A O 1
ATOM 2155 N N . PHE A 1 282 ? -19.873 13.494 24.784 1.00 96.00 282 PHE A N 1
ATOM 2156 C CA . PHE A 1 282 ? -20.101 12.717 23.573 1.00 96.00 282 PHE A CA 1
ATOM 2157 C C . PHE A 1 282 ? -20.613 11.312 23.895 1.00 96.00 282 PHE A C 1
ATOM 2159 O O . PHE A 1 282 ? -20.043 10.596 24.723 1.00 96.00 282 PHE A O 1
ATOM 2166 N N . LYS A 1 283 ? -21.649 10.907 23.159 1.00 95.75 283 LYS A N 1
ATOM 2167 C CA . LYS A 1 283 ? -22.139 9.534 23.047 1.00 95.75 283 LYS A CA 1
ATOM 2168 C C . LYS A 1 2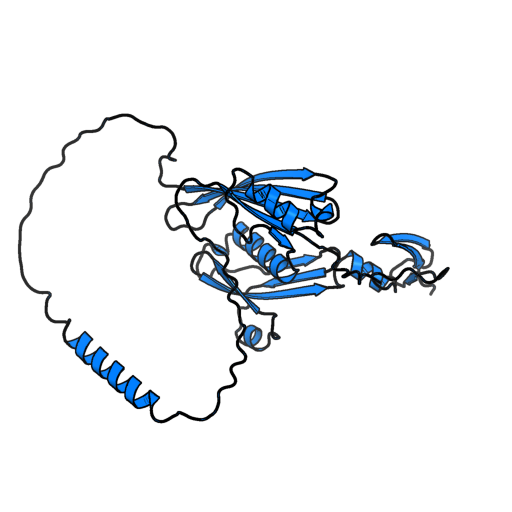83 ? -22.550 9.276 21.605 1.00 95.75 283 LYS A C 1
ATOM 2170 O O . LYS A 1 283 ? -23.152 10.149 20.982 1.00 95.75 283 LYS A O 1
ATOM 2175 N N . GLY A 1 284 ? -22.269 8.086 21.095 1.00 93.88 284 GLY A N 1
ATOM 2176 C CA . GLY A 1 284 ? -22.687 7.691 19.756 1.00 93.88 284 GLY A CA 1
ATOM 2177 C C . GLY A 1 284 ? -22.459 6.213 19.479 1.00 93.88 284 GLY A C 1
ATOM 2178 O O . GLY A 1 284 ? -21.959 5.469 20.323 1.00 93.88 284 GLY A O 1
ATOM 2179 N N . GLU A 1 285 ? -22.813 5.802 18.268 1.00 92.12 285 GLU A N 1
ATOM 2180 C CA . GLU A 1 285 ? -22.500 4.479 17.736 1.00 92.12 285 GLU A CA 1
ATOM 2181 C C . GLU A 1 285 ? -21.512 4.622 16.572 1.00 92.12 285 GLU A C 1
ATOM 2183 O O . GLU A 1 285 ? -21.555 5.589 15.808 1.00 92.12 285 GLU A O 1
ATOM 2188 N N . TRP A 1 286 ? -20.575 3.682 16.470 1.00 91.12 286 TRP A N 1
ATOM 2189 C CA . TRP A 1 286 ? -19.557 3.635 15.425 1.00 91.12 286 TRP A CA 1
ATOM 2190 C C . TRP A 1 286 ? -19.459 2.216 14.877 1.00 91.12 286 TRP A C 1
ATOM 2192 O O . TRP A 1 286 ? -19.236 1.271 15.630 1.00 91.12 286 TRP A O 1
ATOM 2202 N N . GLU A 1 287 ? -19.628 2.066 13.567 1.00 87.00 287 GLU A N 1
ATOM 2203 C CA . GLU A 1 287 ? -19.488 0.784 12.885 1.00 87.00 287 GLU A CA 1
ATOM 2204 C C . GLU A 1 287 ? -18.060 0.603 12.357 1.00 87.00 287 GLU A C 1
ATOM 2206 O O . GLU A 1 287 ? -17.508 1.480 11.685 1.00 87.00 287 GLU A O 1
ATOM 2211 N N . HIS A 1 288 ? -17.463 -0.552 12.650 1.00 85.44 288 HIS A N 1
ATOM 2212 C CA . HIS A 1 288 ? -16.175 -0.976 12.108 1.00 85.44 288 HIS A CA 1
ATOM 2213 C C . HIS A 1 288 ? -16.140 -2.499 11.976 1.00 85.44 288 HIS A C 1
ATOM 2215 O O . HIS A 1 288 ? -16.542 -3.207 12.894 1.00 85.44 288 HIS A O 1
ATOM 2221 N N . ALA A 1 289 ? -15.653 -2.997 10.836 1.00 78.62 289 ALA A N 1
ATOM 2222 C CA . ALA A 1 289 ? -15.551 -4.430 10.534 1.00 78.62 289 ALA A CA 1
ATOM 2223 C C . ALA A 1 289 ? -16.846 -5.232 10.819 1.00 78.62 289 ALA A C 1
ATOM 2225 O O . ALA A 1 289 ? -16.791 -6.295 11.432 1.00 78.62 289 ALA A O 1
ATOM 2226 N N . GLU A 1 290 ? -17.999 -4.705 10.378 1.00 80.44 290 GLU A N 1
ATOM 2227 C CA . GLU A 1 290 ? -19.345 -5.294 10.564 1.00 80.44 290 GLU A CA 1
ATOM 2228 C C . GLU A 1 290 ? -19.807 -5.380 12.038 1.00 80.44 290 GLU A C 1
ATOM 2230 O O . GLU A 1 290 ? -20.796 -6.040 12.356 1.00 80.44 290 GLU A O 1
ATOM 2235 N N . VAL A 1 291 ? -19.119 -4.683 12.951 1.00 83.06 291 VAL A N 1
ATOM 2236 C CA . VAL A 1 291 ? -19.471 -4.575 14.372 1.00 83.06 291 VAL A CA 1
ATOM 2237 C C . VAL A 1 291 ? -19.842 -3.132 14.710 1.00 83.06 291 VAL A C 1
ATOM 2239 O O . VAL A 1 291 ? -19.058 -2.204 14.502 1.00 83.06 291 VAL A O 1
ATOM 2242 N N . THR A 1 292 ? -21.027 -2.938 15.290 1.00 87.50 292 THR A N 1
ATOM 2243 C CA . THR A 1 292 ? -21.459 -1.650 15.848 1.00 87.50 292 THR A CA 1
ATOM 2244 C C . THR A 1 292 ? -21.004 -1.524 17.302 1.00 87.50 292 THR A C 1
ATOM 2246 O O . THR A 1 292 ? -21.390 -2.314 18.163 1.00 87.50 292 THR A O 1
ATOM 2249 N N . TYR A 1 293 ? -20.200 -0.504 17.591 1.00 88.81 293 TYR A N 1
ATOM 2250 C CA . TYR A 1 293 ? -19.702 -0.181 18.924 1.00 88.81 293 TYR A CA 1
ATOM 2251 C C . TYR A 1 293 ? -20.420 1.047 19.487 1.00 88.81 293 TYR A C 1
ATOM 2253 O O . TYR A 1 293 ? -20.451 2.097 18.846 1.00 88.81 293 TYR A O 1
ATOM 2261 N N . ARG A 1 294 ? -20.934 0.957 20.719 1.00 92.19 294 ARG A N 1
ATOM 2262 C CA . ARG A 1 294 ? -21.355 2.134 21.499 1.00 92.19 294 ARG A CA 1
ATOM 2263 C C . ARG A 1 294 ? -20.134 2.791 22.115 1.00 92.19 294 ARG A C 1
ATOM 2265 O O . ARG A 1 294 ? -19.359 2.107 22.778 1.00 92.19 294 ARG A O 1
ATOM 2272 N N . VAL A 1 295 ? -19.970 4.089 21.891 1.00 94.38 295 VAL A N 1
ATOM 2273 C CA . VAL A 1 295 ? -18.778 4.860 22.260 1.00 94.38 295 VAL A CA 1
ATOM 2274 C C . VAL A 1 295 ? -19.150 6.124 23.032 1.00 94.38 295 VAL A C 1
ATOM 2276 O O . VAL A 1 295 ? -20.070 6.846 22.642 1.00 94.38 295 VAL A O 1
ATOM 2279 N N . SER A 1 296 ? -18.411 6.427 24.100 1.00 95.31 296 SER A N 1
ATOM 2280 C CA . SER A 1 296 ? -18.598 7.643 24.898 1.00 95.31 296 SER A CA 1
ATOM 2281 C C . SER A 1 296 ? -17.286 8.269 25.368 1.00 95.31 296 SER A C 1
ATOM 2283 O O . SER A 1 296 ? -16.229 7.631 25.408 1.00 95.31 296 SER A O 1
ATOM 2285 N N . GLY A 1 297 ? -17.349 9.559 25.695 1.00 96.25 297 GLY A N 1
ATOM 2286 C CA . GLY A 1 297 ? -16.236 10.266 26.318 1.00 96.25 297 GLY A CA 1
ATOM 2287 C C . GLY A 1 297 ? -16.030 9.875 27.771 1.00 96.25 297 GLY A C 1
ATOM 2288 O O . GLY A 1 297 ? -16.983 9.743 28.542 1.00 96.25 297 GLY A O 1
ATOM 2289 N N . GLN A 1 298 ? -14.766 9.735 28.161 1.00 94.62 298 GLN A N 1
ATOM 2290 C CA . GLN A 1 298 ? -14.400 9.594 29.561 1.00 94.62 298 GLN A CA 1
ATOM 2291 C C . GLN A 1 298 ? -14.798 10.861 30.333 1.00 94.62 298 GLN A C 1
ATOM 2293 O O . GLN A 1 298 ? -14.480 11.978 29.926 1.00 94.62 298 GLN A O 1
ATOM 2298 N N . LYS A 1 299 ? -15.494 10.687 31.460 1.00 90.25 299 LYS A N 1
ATOM 2299 C CA . LYS A 1 299 ? -15.754 11.783 32.399 1.00 90.25 299 LYS A CA 1
ATOM 2300 C C . LYS A 1 299 ? -14.461 12.166 33.123 1.00 90.25 299 LYS A C 1
ATOM 2302 O O . LYS A 1 299 ? -13.667 11.280 33.444 1.00 90.25 299 LYS A O 1
ATOM 2307 N N . ALA A 1 300 ? -14.288 13.467 33.346 1.00 77.81 300 ALA A N 1
ATOM 2308 C CA . ALA A 1 300 ? -13.255 14.015 34.223 1.00 77.81 300 ALA A CA 1
ATOM 2309 C C . ALA A 1 300 ? -13.494 13.604 35.687 1.00 77.81 300 ALA A C 1
ATOM 2311 O O . ALA A 1 300 ? -14.686 13.437 36.045 1.00 77.81 300 ALA A O 1
#

pLDDT: mean 73.55, std 24.18, range [22.69, 97.31]

Radius of gyration: 28.87 Å; chains: 1; bounding box: 76×44×88 Å

Foldseek 3Di:
DDDPPPPPVKQKKKFKFKADPDDDDPPPWDFPDPPDPDPDDPDDPPPVVVVVVVVVVVVVVVVVVPPPPDDDDDDDDDDDDDDDDDDDDDDDDPPQQKDKIWMWMWTFTQFWIKIKIWIWIDHPLFDIDTDDIDIDIDPPYCVVCSVPQVVVLVVVVPDNTHHDPVSIDRDDQQNVLVVVQCVVCRVVVQVGDVVRDGDWDWDAAAFKIKTKDQDDDVVCVVPQDPPQWIWTAGSNDITTMRIDIGGCRHPNSVVCVQQVHDPPDADDPPDAREHCVADQPDWDWDDDPNHIHTYHYDDD

Sequence (300 aa):
MKKGIRYETSRKTSYIFQQPQHGPWQTRMRKISNHGSLRVAKVAYPLGLCVGVFIYVAYIKWHRATATQAFFSITRAAPGARWGQQAHSPLGTAADGHEVFYGIMFDAGSTGTRVHVFQFTRPPRETPTLTHETFKALKPGLSAYADDVEKVKKVFKASPFLVGDDCVSIMNGTDEGVSAWITINFLTGSLKTPGGSSVGMLDLGGGSTQIAFLPRVEGTLQASPPGYLTALRMFNRTYKLYSYSYLGLGLMSARLAILGGVEGQPAKDGKELVSPCLSPSFKGEWEHAEVTYRVSGQKA

Organism: Homo sapiens (NCBI:txid9606)